Protein AF-R5PZR8-F1 (afdb_monomer_lite)

pLDDT: mean 84.94, std 13.65, range [27.92, 98.0]

Sequence (218 aa):
MGLDFDFDLEALAQHYEFKTNYLDITKNFAVALFFAYTDCINGRYYPIQDFKQYNPHIYVASIGTLQQFYRDNFKVVGFQVSQRPYAQQAMALDIENLAKVKNMFAKIKLPQNEYFSVGIYNSFKKGYSLFVPDQLGVYANRIKTENVLYENLIEQYFKIFKIKNSIIEDLIKNGYKITKDKFDITKQEAESMHIEINNIIKPLIAEKIGYRKISFPK

Foldseek 3Di:
DDDPDDAPPQQVLVLLVDDHQKDKDAPDPLLQLLVQQWDQDPNFTDGDDDLVPHWGKDWDADPVVCCVPPVVQKAQNLLPLDQQCVLSSIIIGRCVPVVVCVVRTDMDTDDSDRVSRVVSCVVCVRVCSNSPDDLVSVVSVVVVPALEDEPVVVVVVCVVVVNDPPCVVVSVVVPHHYDPDDDDQDPVSVVRNVCCCPVPRVVCCCVPPVPPPPDDDD

Secondary structure (DSSP, 8-state):
--------HHHHHHTTT---SEEEEES-HHHHHHHHHEEEETTEEEE---TTT---EEEE--HHHHHHH-TTTEE--TTSS-HHHHHTTEEEEEGGGHHHHGGGPEEEEPP--HHHHHHHHHHTGGGTTTS---HHHHHHHHHHH--EEEHHHHHHHHHHHT--TTHHHHHHHTTPEEESS-----HHHHHHHHHHIIIIIHHHHHHHTTTS--PPP-

Radius of gyration: 19.66 Å; chains: 1; bounding box: 56×40×47 Å

Structure (mmCIF, N/CA/C/O backbone):
data_AF-R5PZR8-F1
#
_entry.id   AF-R5PZR8-F1
#
loop_
_atom_site.group_PDB
_atom_site.id
_atom_site.type_symbol
_atom_site.label_atom_id
_atom_site.label_alt_id
_atom_site.label_comp_id
_atom_site.label_asym_id
_atom_site.label_entity_id
_atom_site.label_seq_id
_atom_site.pdbx_PDB_ins_code
_atom_site.Cartn_x
_atom_site.Cartn_y
_atom_site.Cartn_z
_atom_site.occupancy
_atom_site.B_iso_or_equiv
_atom_site.auth_seq_id
_atom_site.auth_comp_id
_atom_site.auth_asym_id
_atom_site.auth_atom_id
_atom_site.pdbx_PDB_model_num
ATOM 1 N N . MET A 1 1 ? -31.174 -7.742 -8.758 1.00 27.92 1 MET A N 1
ATOM 2 C CA . MET A 1 1 ? -29.939 -8.537 -8.596 1.00 27.92 1 MET A CA 1
ATOM 3 C C . MET A 1 1 ? -28.818 -7.560 -8.313 1.00 27.92 1 MET A C 1
ATOM 5 O O . MET A 1 1 ? -28.461 -6.804 -9.208 1.00 27.92 1 MET A O 1
ATOM 9 N N . GLY A 1 2 ? -28.393 -7.468 -7.053 1.00 35.59 2 GLY A N 1
ATOM 10 C CA . GLY A 1 2 ? -27.260 -6.633 -6.659 1.00 35.59 2 GLY A CA 1
ATOM 11 C C . GLY A 1 2 ? -25.955 -7.322 -7.039 1.00 35.59 2 GLY A C 1
ATOM 12 O O . GLY A 1 2 ? -25.878 -8.546 -7.010 1.00 35.59 2 GLY A O 1
ATOM 13 N N . LEU A 1 3 ? -24.960 -6.541 -7.445 1.00 38.34 3 LEU A N 1
ATOM 14 C CA . LEU A 1 3 ? -23.575 -6.994 -7.460 1.00 38.34 3 LEU A CA 1
ATOM 15 C C . LEU A 1 3 ? -23.165 -7.190 -5.996 1.00 38.34 3 LEU A C 1
ATOM 17 O O . LEU A 1 3 ? -23.090 -6.204 -5.264 1.00 38.34 3 LEU A O 1
ATOM 21 N N . ASP A 1 4 ? -22.944 -8.432 -5.567 1.00 41.81 4 ASP A N 1
ATOM 22 C CA . ASP A 1 4 ? -22.271 -8.687 -4.295 1.00 41.81 4 ASP A CA 1
ATOM 23 C C . ASP A 1 4 ? -20.802 -8.292 -4.470 1.00 41.81 4 ASP A C 1
ATOM 25 O O . ASP A 1 4 ? -20.037 -8.939 -5.188 1.00 41.81 4 ASP A O 1
ATOM 29 N N . PHE A 1 5 ? -20.434 -7.158 -3.877 1.00 51.62 5 PHE A N 1
ATOM 30 C CA . PHE A 1 5 ? -19.051 -6.717 -3.773 1.00 51.62 5 PHE A CA 1
ATOM 31 C C . PHE A 1 5 ? -18.473 -7.301 -2.489 1.00 51.62 5 PHE A C 1
ATOM 33 O O . PHE A 1 5 ? -18.825 -6.858 -1.397 1.00 51.62 5 PHE A O 1
ATOM 40 N N . ASP A 1 6 ? -17.592 -8.289 -2.623 1.00 60.62 6 ASP A N 1
ATOM 41 C CA . ASP A 1 6 ? -16.807 -8.769 -1.492 1.00 60.62 6 ASP A CA 1
ATOM 42 C C . ASP A 1 6 ? -15.682 -7.768 -1.194 1.00 60.62 6 ASP A C 1
ATOM 44 O O . ASP A 1 6 ? -14.934 -7.350 -2.088 1.00 60.62 6 ASP A O 1
ATOM 48 N N . PHE A 1 7 ? -15.612 -7.323 0.058 1.00 70.56 7 PHE A N 1
ATOM 49 C CA . PHE A 1 7 ? -14.717 -6.263 0.497 1.00 70.56 7 PHE A CA 1
ATOM 50 C C . PHE A 1 7 ? -13.643 -6.858 1.401 1.00 70.56 7 PHE A C 1
ATOM 52 O O . PHE A 1 7 ? -13.813 -6.988 2.611 1.00 70.56 7 PHE A O 1
ATOM 59 N N . ASP A 1 8 ? -12.522 -7.229 0.789 1.00 78.31 8 ASP A N 1
ATOM 60 C CA . ASP A 1 8 ? -11.354 -7.739 1.499 1.00 78.31 8 ASP A CA 1
ATOM 61 C C . ASP A 1 8 ? -10.652 -6.587 2.235 1.00 78.31 8 ASP A C 1
ATOM 63 O O . ASP A 1 8 ? -9.830 -5.864 1.664 1.00 78.31 8 ASP A O 1
ATOM 67 N N . LEU A 1 9 ? -11.053 -6.383 3.494 1.00 81.31 9 LEU A N 1
ATOM 68 C CA . LEU A 1 9 ? -10.561 -5.314 4.366 1.00 81.31 9 LEU A CA 1
ATOM 69 C C . LEU A 1 9 ? -9.064 -5.440 4.659 1.00 81.31 9 LEU A C 1
ATOM 71 O O . LEU A 1 9 ? -8.392 -4.420 4.800 1.00 81.31 9 LEU A O 1
ATOM 75 N N . GLU A 1 10 ? -8.539 -6.662 4.750 1.00 82.69 10 GLU A N 1
ATOM 76 C CA . GLU A 1 10 ? -7.122 -6.885 5.030 1.00 82.69 10 GLU A CA 1
ATOM 77 C C . GLU A 1 10 ? -6.280 -6.564 3.791 1.00 82.69 10 GLU A C 1
ATOM 79 O O . GLU A 1 10 ? -5.318 -5.802 3.889 1.00 82.69 10 GLU A O 1
ATOM 84 N N . ALA A 1 11 ? -6.683 -7.033 2.607 1.00 82.81 11 ALA A N 1
ATOM 85 C CA . ALA A 1 11 ? -6.003 -6.670 1.365 1.00 82.81 11 ALA A CA 1
ATOM 86 C C . ALA A 1 11 ? -6.086 -5.155 1.089 1.00 82.81 11 ALA A C 1
ATOM 88 O O . ALA A 1 11 ? -5.115 -4.549 0.639 1.00 82.81 11 ALA A O 1
ATOM 89 N N . LEU A 1 12 ? -7.207 -4.506 1.428 1.00 86.94 12 LEU A N 1
ATOM 90 C CA . LEU A 1 12 ? -7.335 -3.050 1.336 1.00 86.94 12 LEU A CA 1
ATOM 91 C C . LEU A 1 12 ? -6.378 -2.321 2.284 1.00 86.94 12 LEU A C 1
ATOM 93 O O . LEU A 1 12 ? -5.741 -1.345 1.882 1.00 86.94 12 LEU A O 1
ATOM 97 N N . ALA A 1 13 ? -6.287 -2.773 3.537 1.00 88.31 13 ALA A N 1
ATOM 98 C CA . ALA A 1 13 ? -5.483 -2.133 4.575 1.00 88.31 13 ALA A CA 1
ATOM 99 C C . ALA A 1 13 ? -4.002 -2.020 4.174 1.00 88.31 13 ALA A C 1
ATOM 101 O O . ALA A 1 13 ? -3.351 -1.021 4.496 1.00 88.31 13 ALA A O 1
ATOM 102 N N . GLN A 1 14 ? -3.487 -2.978 3.398 1.00 87.56 14 GLN A N 1
ATOM 103 C CA . GLN A 1 14 ? -2.129 -2.930 2.854 1.00 87.56 14 GLN A CA 1
ATOM 104 C C . GLN A 1 14 ? -1.853 -1.648 2.050 1.00 87.56 14 GLN A C 1
ATOM 106 O O . GLN A 1 14 ? -0.818 -1.008 2.239 1.00 87.56 14 GLN A O 1
ATOM 111 N N . HIS A 1 15 ? -2.806 -1.198 1.227 1.00 88.44 15 HIS A N 1
ATOM 112 C CA . HIS A 1 15 ? -2.674 0.025 0.416 1.00 88.44 15 HIS A CA 1
ATOM 113 C C . HIS A 1 15 ? -2.756 1.325 1.234 1.00 88.44 15 HIS A C 1
ATOM 115 O O . HIS A 1 15 ? -2.563 2.426 0.704 1.00 88.44 15 HIS A O 1
ATOM 121 N N . TYR A 1 16 ? -3.016 1.200 2.535 1.00 89.38 16 TYR A N 1
ATOM 122 C CA . TYR A 1 16 ? -2.957 2.269 3.528 1.00 89.38 16 TYR A CA 1
ATOM 123 C C . TYR A 1 16 ? -1.780 2.111 4.504 1.00 89.38 16 TYR A C 1
ATOM 125 O O . TYR A 1 16 ? -1.717 2.800 5.528 1.00 89.38 16 TYR A O 1
ATOM 133 N N . GLU A 1 17 ? -0.805 1.274 4.131 1.00 88.00 17 GLU A N 1
ATOM 134 C CA . GLU A 1 17 ? 0.461 1.030 4.834 1.00 88.00 17 GLU A CA 1
ATOM 135 C C . GLU A 1 17 ? 0.300 0.275 6.162 1.00 88.00 17 GLU A C 1
ATOM 137 O O . GLU A 1 17 ? 1.183 0.323 7.022 1.00 88.00 17 GLU A O 1
ATOM 142 N N . PHE A 1 18 ? -0.815 -0.435 6.350 1.00 88.62 18 PHE A N 1
ATOM 143 C CA . PHE A 1 18 ? -0.915 -1.411 7.429 1.00 88.62 18 PHE A CA 1
ATOM 144 C C . PHE A 1 18 ? -0.127 -2.672 7.070 1.00 88.62 18 PHE A C 1
ATOM 146 O O . PHE A 1 18 ? -0.071 -3.087 5.912 1.00 88.62 18 PHE A O 1
ATOM 153 N N . LYS A 1 19 ? 0.491 -3.292 8.079 1.00 86.94 19 LYS A N 1
ATOM 154 C CA . LYS A 1 19 ? 1.159 -4.586 7.911 1.00 86.94 19 LYS A CA 1
ATOM 155 C C . LYS A 1 19 ? 0.098 -5.675 7.780 1.00 86.94 19 LYS A C 1
ATOM 157 O O . LYS A 1 19 ? -0.768 -5.779 8.643 1.00 86.94 19 LYS A O 1
ATOM 162 N N . THR A 1 20 ? 0.197 -6.478 6.730 1.00 87.12 20 THR A N 1
ATOM 163 C CA . THR A 1 20 ? -0.724 -7.581 6.427 1.00 87.12 20 THR A CA 1
ATOM 164 C C . THR A 1 20 ? 0.068 -8.811 5.991 1.00 87.12 20 THR A C 1
ATOM 166 O O . THR A 1 20 ? 1.271 -8.718 5.725 1.00 87.12 20 THR A O 1
ATOM 169 N N . ASN A 1 21 ? -0.601 -9.960 5.888 1.00 85.12 21 ASN A N 1
ATOM 170 C CA . ASN A 1 21 ? -0.006 -11.186 5.347 1.00 85.12 21 ASN A CA 1
ATOM 171 C C . ASN A 1 21 ? -0.022 -11.231 3.810 1.00 85.12 21 ASN A C 1
ATOM 173 O O . ASN A 1 21 ? 0.205 -12.276 3.211 1.00 85.12 21 ASN A O 1
ATOM 177 N N . TYR A 1 22 ? -0.284 -10.114 3.139 1.00 87.56 22 TYR A N 1
ATOM 178 C CA . TYR A 1 22 ? -0.344 -10.071 1.686 1.00 87.56 22 TYR A CA 1
ATOM 179 C C . TYR A 1 22 ? 0.954 -9.530 1.087 1.00 87.56 22 TYR A C 1
ATOM 181 O O . TYR A 1 22 ? 1.584 -8.608 1.603 1.00 87.56 22 TYR A O 1
ATOM 189 N N . LEU A 1 23 ? 1.356 -10.093 -0.047 1.00 88.00 23 LEU A N 1
ATOM 190 C CA . LEU A 1 23 ? 2.321 -9.496 -0.955 1.00 88.00 23 LEU A CA 1
ATOM 191 C C . LEU A 1 23 ? 1.562 -8.567 -1.902 1.00 88.00 23 LEU A C 1
ATOM 193 O O . LEU A 1 23 ? 0.703 -9.034 -2.655 1.00 88.00 23 LEU A O 1
ATOM 197 N N . ASP A 1 24 ? 1.911 -7.282 -1.881 1.00 88.31 24 ASP A N 1
ATOM 198 C CA . ASP A 1 24 ? 1.361 -6.297 -2.809 1.00 88.31 24 ASP A CA 1
ATOM 199 C C . ASP A 1 24 ? 1.903 -6.562 -4.219 1.00 88.31 24 ASP A C 1
ATOM 201 O O . ASP A 1 24 ? 3.119 -6.623 -4.444 1.00 88.31 24 ASP A O 1
ATOM 205 N N . ILE A 1 25 ? 0.997 -6.760 -5.171 1.00 90.81 25 ILE A N 1
ATOM 206 C CA . ILE A 1 25 ? 1.323 -7.005 -6.572 1.00 90.81 25 ILE A CA 1
ATOM 207 C C . ILE A 1 25 ? 0.446 -6.130 -7.466 1.00 90.81 25 ILE A C 1
ATOM 209 O O . ILE A 1 25 ? -0.743 -5.937 -7.245 1.00 90.81 25 ILE A O 1
ATOM 213 N N . THR A 1 26 ? 1.014 -5.631 -8.557 1.00 93.50 26 THR A N 1
ATOM 214 C CA . THR A 1 26 ? 0.285 -4.804 -9.525 1.00 93.50 26 THR A CA 1
ATOM 215 C C . THR A 1 26 ? 0.275 -5.460 -10.895 1.00 93.50 26 THR A C 1
ATOM 217 O O . THR A 1 26 ? 1.258 -6.066 -11.325 1.00 93.50 26 THR A O 1
ATOM 220 N N . LYS A 1 27 ? -0.839 -5.320 -11.621 1.00 91.69 27 LYS A N 1
ATOM 221 C CA . LYS A 1 27 ? -0.903 -5.709 -13.042 1.00 91.69 27 LYS A CA 1
ATOM 222 C C . LYS A 1 27 ? -0.322 -4.640 -13.974 1.00 91.69 27 LYS A C 1
ATOM 224 O O . LYS A 1 27 ? -0.312 -4.836 -15.187 1.00 91.69 27 LYS A O 1
ATOM 229 N N . ASN A 1 28 ? 0.118 -3.503 -13.432 1.00 94.25 28 ASN A N 1
ATOM 230 C CA . ASN A 1 28 ? 0.684 -2.403 -14.194 1.00 94.25 28 ASN A CA 1
ATOM 231 C C . ASN A 1 28 ? 2.205 -2.367 -14.063 1.00 94.25 28 ASN A C 1
ATOM 233 O O . ASN A 1 28 ? 2.747 -2.092 -12.994 1.00 94.25 28 ASN A O 1
ATOM 237 N N . PHE A 1 29 ? 2.905 -2.560 -15.177 1.00 94.75 29 PHE A N 1
ATOM 238 C CA . PHE A 1 29 ? 4.364 -2.538 -15.169 1.00 94.75 29 PHE A CA 1
ATOM 239 C C . PHE A 1 29 ? 4.946 -1.177 -14.750 1.00 94.75 29 PHE A C 1
ATOM 241 O O . PHE A 1 29 ? 5.951 -1.136 -14.050 1.00 94.75 29 PHE A O 1
ATOM 248 N N . ALA A 1 30 ? 4.308 -0.060 -15.116 1.00 96.56 30 ALA A N 1
ATOM 249 C CA . ALA A 1 30 ? 4.777 1.268 -14.725 1.00 96.56 30 ALA A CA 1
ATOM 250 C C . ALA A 1 30 ? 4.604 1.518 -13.218 1.00 96.56 30 ALA A C 1
ATOM 252 O O . ALA A 1 30 ? 5.483 2.111 -12.599 1.00 96.56 30 ALA A O 1
ATOM 253 N N . VAL A 1 31 ? 3.519 1.021 -12.612 1.00 96.81 31 VAL A N 1
ATOM 254 C CA . VAL A 1 31 ? 3.345 1.068 -11.148 1.00 96.81 31 VAL A CA 1
ATOM 255 C C . VAL A 1 31 ? 4.422 0.226 -10.460 1.00 96.81 31 VAL A C 1
ATOM 257 O O . VAL A 1 31 ? 5.036 0.687 -9.503 1.00 96.81 31 VAL A O 1
ATOM 260 N N . ALA A 1 32 ? 4.726 -0.969 -10.982 1.00 96.81 32 ALA A N 1
ATOM 261 C CA . ALA A 1 32 ? 5.812 -1.797 -10.452 1.00 96.81 32 ALA A CA 1
ATOM 262 C C . ALA A 1 32 ? 7.174 -1.087 -10.553 1.00 96.81 32 ALA A C 1
ATOM 264 O O . ALA A 1 32 ? 7.960 -1.125 -9.610 1.00 96.81 32 ALA A O 1
ATOM 265 N N . LEU A 1 33 ? 7.437 -0.393 -11.668 1.00 97.12 33 LEU A N 1
ATOM 266 C CA . LEU A 1 33 ? 8.636 0.432 -11.832 1.00 97.12 33 LEU A CA 1
ATOM 267 C C . LEU A 1 33 ? 8.696 1.566 -10.809 1.00 97.12 33 LEU A C 1
ATOM 269 O O . LEU A 1 33 ? 9.776 1.828 -10.293 1.00 97.12 33 LEU A O 1
ATOM 273 N N . PHE A 1 34 ? 7.572 2.223 -10.502 1.00 97.50 34 PHE A N 1
ATOM 274 C CA . PHE A 1 34 ? 7.537 3.264 -9.472 1.00 97.50 34 PHE A CA 1
ATOM 275 C C . PHE A 1 34 ? 8.046 2.725 -8.137 1.00 97.50 34 PHE A C 1
ATOM 277 O O . PHE A 1 34 ? 8.996 3.275 -7.584 1.00 97.50 34 PHE A O 1
ATOM 284 N N . PHE A 1 35 ? 7.490 1.610 -7.665 1.00 95.38 35 PHE A N 1
ATOM 285 C CA . PHE A 1 35 ? 7.923 0.989 -6.412 1.00 95.38 35 PHE A CA 1
ATOM 286 C C . PHE A 1 35 ? 9.358 0.452 -6.468 1.00 95.38 35 PHE A C 1
ATOM 288 O O . PHE A 1 35 ? 10.071 0.512 -5.475 1.00 95.38 35 PHE A O 1
ATOM 295 N N . ALA A 1 36 ? 9.817 -0.029 -7.625 1.00 96.19 36 ALA A N 1
ATOM 296 C CA . ALA A 1 36 ? 11.184 -0.523 -7.790 1.00 96.19 36 ALA A CA 1
ATOM 297 C C . ALA A 1 36 ? 12.247 0.587 -7.891 1.00 96.19 36 ALA A C 1
ATOM 299 O O . ALA A 1 36 ? 13.435 0.293 -7.792 1.00 96.19 36 ALA A O 1
ATOM 300 N N . TYR A 1 37 ? 11.851 1.839 -8.132 1.00 97.50 37 TYR A N 1
ATOM 301 C CA . TYR A 1 37 ? 12.759 2.983 -8.289 1.00 97.50 37 TYR A CA 1
ATOM 302 C C . TYR A 1 37 ? 12.563 4.076 -7.243 1.00 97.50 37 TYR A C 1
ATOM 304 O O . TYR A 1 37 ? 13.200 5.125 -7.325 1.00 97.50 37 TYR A O 1
ATOM 312 N N . THR A 1 38 ? 11.705 3.858 -6.254 1.00 96.25 38 THR A N 1
ATOM 313 C CA . THR A 1 38 ? 11.473 4.825 -5.185 1.00 96.25 38 THR A CA 1
ATOM 314 C C . THR A 1 38 ? 11.622 4.166 -3.825 1.00 96.25 38 THR A C 1
ATOM 316 O O . THR A 1 38 ? 11.425 2.963 -3.682 1.00 96.25 38 THR A O 1
ATOM 319 N N . ASP A 1 39 ? 11.984 4.969 -2.833 1.00 93.44 39 ASP A N 1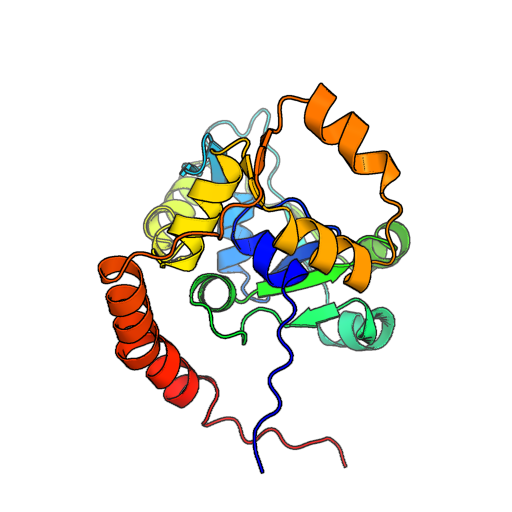
ATOM 320 C CA . ASP A 1 39 ? 11.968 4.578 -1.428 1.00 93.44 39 ASP A CA 1
ATOM 321 C C . ASP A 1 39 ? 10.940 5.415 -0.670 1.00 93.44 39 ASP A C 1
ATOM 323 O O . ASP A 1 39 ? 10.742 6.597 -0.979 1.00 93.44 39 ASP A O 1
ATOM 327 N N . CYS A 1 40 ? 10.280 4.805 0.311 1.00 89.25 40 CYS A N 1
ATOM 328 C CA . CYS A 1 40 ? 9.297 5.474 1.152 1.00 89.25 40 CYS A CA 1
ATOM 329 C C . CYS A 1 40 ? 9.937 5.849 2.488 1.00 89.25 40 CYS A C 1
ATOM 331 O O . CYS A 1 40 ? 10.177 5.002 3.345 1.00 89.25 40 CYS A O 1
ATOM 333 N N . ILE A 1 41 ? 10.172 7.144 2.685 1.00 88.31 41 ILE A N 1
ATOM 334 C CA . ILE A 1 41 ? 10.742 7.699 3.911 1.00 88.31 41 ILE A CA 1
ATOM 335 C C . ILE A 1 41 ? 9.655 8.534 4.583 1.00 88.31 41 ILE A C 1
ATOM 337 O O . ILE A 1 41 ? 9.182 9.523 4.020 1.00 88.31 41 ILE A O 1
ATOM 341 N N . ASN A 1 42 ? 9.251 8.144 5.794 1.00 82.12 42 ASN A N 1
ATOM 342 C CA . ASN A 1 42 ? 8.226 8.837 6.587 1.00 82.12 42 ASN A CA 1
ATOM 343 C C . ASN A 1 42 ? 6.907 9.075 5.817 1.00 82.12 42 ASN A C 1
ATOM 345 O O . ASN A 1 42 ? 6.349 10.173 5.847 1.00 82.12 42 ASN A O 1
ATOM 349 N N . GLY A 1 43 ? 6.433 8.062 5.081 1.00 79.44 43 GLY A N 1
ATOM 350 C CA . GLY A 1 43 ? 5.183 8.136 4.309 1.00 79.44 43 GLY A CA 1
ATOM 351 C C . GLY A 1 43 ? 5.276 8.980 3.032 1.00 79.44 43 GLY A C 1
ATOM 352 O O . GLY A 1 43 ? 4.254 9.366 2.464 1.00 79.44 43 GLY A O 1
ATOM 353 N N . ARG A 1 44 ? 6.490 9.320 2.580 1.00 87.06 44 ARG A N 1
ATOM 354 C CA . ARG A 1 44 ? 6.727 10.054 1.332 1.00 87.06 44 ARG A CA 1
ATOM 355 C C . ARG A 1 44 ? 7.711 9.309 0.453 1.00 87.06 44 ARG A C 1
ATOM 357 O O . ARG A 1 44 ? 8.742 8.839 0.922 1.00 87.06 44 ARG A O 1
ATOM 364 N N . TYR A 1 45 ? 7.399 9.258 -0.835 1.00 93.31 45 TYR A N 1
ATOM 365 C CA . TYR A 1 45 ? 8.247 8.604 -1.819 1.00 93.31 45 TYR A CA 1
ATOM 366 C C . TYR A 1 45 ? 9.309 9.555 -2.359 1.00 93.31 45 TYR A C 1
ATOM 368 O O . TYR A 1 45 ? 9.025 10.714 -2.691 1.00 93.31 45 TYR A O 1
ATOM 376 N N . TYR A 1 46 ? 10.517 9.025 -2.501 1.00 96.50 46 TYR A N 1
ATOM 377 C CA . TYR A 1 46 ? 11.673 9.699 -3.074 1.00 96.50 46 TYR A CA 1
ATOM 378 C C . TYR A 1 46 ? 12.309 8.798 -4.137 1.00 96.50 46 TYR A C 1
ATOM 380 O O . TYR A 1 46 ? 12.369 7.586 -3.937 1.00 96.50 46 TYR A O 1
ATOM 388 N N . PRO A 1 47 ? 12.773 9.346 -5.272 1.00 97.31 47 PRO A N 1
ATOM 389 C CA . PRO A 1 47 ? 13.485 8.552 -6.265 1.00 97.31 47 PRO A CA 1
ATOM 390 C C . PRO A 1 47 ? 14.799 8.036 -5.678 1.00 97.31 47 PRO A C 1
ATOM 392 O O . PRO A 1 47 ? 15.517 8.780 -5.008 1.00 97.31 47 PRO A O 1
ATOM 395 N N . ILE A 1 48 ? 15.141 6.784 -5.973 1.00 96.81 48 ILE A N 1
ATOM 396 C CA . ILE A 1 48 ? 16.453 6.226 -5.641 1.00 96.81 48 ILE A CA 1
ATOM 397 C C . ILE A 1 48 ? 17.530 6.998 -6.404 1.00 96.81 48 ILE A C 1
ATOM 399 O O . ILE A 1 48 ? 17.437 7.145 -7.627 1.00 96.81 48 ILE A O 1
ATOM 403 N N . GLN A 1 49 ? 18.550 7.454 -5.676 1.00 93.00 49 GLN A N 1
ATOM 404 C CA . GLN A 1 49 ? 19.719 8.141 -6.230 1.00 93.00 49 GLN A CA 1
ATOM 405 C C . GLN A 1 49 ? 21.006 7.318 -6.062 1.00 93.00 49 GLN A C 1
ATOM 407 O O . GLN A 1 49 ? 21.812 7.267 -6.977 1.00 93.00 49 GLN A O 1
ATOM 412 N N . ASP A 1 50 ? 21.189 6.586 -4.956 1.00 92.38 50 ASP A N 1
ATOM 413 C CA . ASP A 1 50 ? 22.390 5.758 -4.767 1.00 92.38 50 ASP A CA 1
ATOM 414 C C . ASP A 1 50 ? 22.181 4.298 -5.204 1.00 92.38 50 ASP A C 1
ATOM 416 O O . ASP A 1 50 ? 21.696 3.449 -4.452 1.00 92.38 50 ASP A O 1
ATOM 420 N N . PHE A 1 51 ? 22.616 3.976 -6.423 1.00 93.69 51 PHE A N 1
ATOM 421 C CA . PHE A 1 51 ? 22.600 2.605 -6.942 1.00 93.69 51 PHE A CA 1
ATOM 422 C C . PHE A 1 51 ? 23.828 1.763 -6.572 1.00 93.69 51 PHE A C 1
ATOM 424 O O . PHE A 1 51 ? 23.902 0.596 -6.965 1.00 93.69 51 PHE A O 1
ATOM 431 N N . LYS A 1 52 ? 24.791 2.293 -5.805 1.00 89.81 52 LYS A N 1
ATOM 432 C CA . LYS A 1 52 ? 25.897 1.466 -5.288 1.00 89.81 52 LYS A CA 1
ATOM 433 C C . LYS A 1 52 ? 25.384 0.450 -4.274 1.00 89.81 52 LYS A C 1
ATOM 435 O O . LYS A 1 52 ? 25.882 -0.671 -4.222 1.00 89.81 52 LYS A O 1
ATOM 440 N N . GLN A 1 53 ? 24.380 0.847 -3.496 1.00 85.56 53 GLN A N 1
ATOM 441 C CA . GLN A 1 53 ? 23.775 0.027 -2.444 1.00 85.56 53 GLN A CA 1
ATOM 442 C C . GLN A 1 53 ? 22.406 -0.526 -2.851 1.00 85.56 53 GLN A C 1
ATOM 444 O O . GLN A 1 53 ? 21.954 -1.525 -2.295 1.00 85.56 53 GLN A O 1
ATOM 449 N N . TYR A 1 54 ? 21.762 0.083 -3.850 1.00 92.50 54 TYR A N 1
ATOM 450 C CA . TYR A 1 54 ? 20.443 -0.321 -4.313 1.00 92.50 54 TYR A CA 1
ATOM 451 C C . TYR A 1 54 ? 20.487 -1.060 -5.656 1.00 92.50 54 TYR A C 1
ATOM 453 O O . TYR A 1 54 ? 21.064 -0.598 -6.644 1.00 92.50 54 TYR A O 1
ATOM 461 N N . ASN A 1 55 ? 19.834 -2.221 -5.719 1.00 93.12 55 ASN A N 1
ATOM 462 C CA . ASN A 1 55 ? 19.771 -3.050 -6.920 1.00 93.12 55 ASN A CA 1
ATOM 463 C C . ASN A 1 55 ? 18.302 -3.318 -7.310 1.00 93.12 55 ASN A C 1
ATOM 465 O O . ASN A 1 55 ? 17.703 -4.265 -6.785 1.00 93.12 55 ASN A O 1
ATOM 469 N N . PRO A 1 56 ? 17.712 -2.489 -8.195 1.00 94.75 56 PRO A N 1
ATOM 470 C CA . PRO A 1 56 ? 16.294 -2.551 -8.535 1.00 94.75 56 PRO A CA 1
ATOM 471 C C . PRO A 1 56 ? 15.965 -3.830 -9.311 1.00 94.75 56 PRO A C 1
ATOM 473 O O . PRO A 1 56 ? 16.662 -4.212 -10.257 1.00 94.75 56 PRO A O 1
ATOM 476 N N . HIS A 1 57 ? 14.869 -4.486 -8.938 1.00 95.44 57 HIS A N 1
ATOM 477 C CA . HIS A 1 57 ? 14.344 -5.649 -9.650 1.00 95.44 57 HIS A CA 1
ATOM 478 C C . HIS A 1 57 ? 12.825 -5.600 -9.722 1.00 95.44 57 HIS A C 1
ATOM 480 O O . HIS A 1 57 ? 12.173 -5.121 -8.799 1.00 95.44 57 HIS A O 1
ATOM 486 N N . ILE A 1 58 ? 12.276 -6.188 -10.780 1.00 95.44 58 ILE A N 1
ATOM 487 C CA . ILE A 1 58 ? 10.855 -6.525 -10.863 1.00 95.44 58 ILE A CA 1
ATOM 488 C C . ILE A 1 58 ? 10.720 -8.040 -10.874 1.00 95.44 58 ILE A C 1
ATOM 490 O O . ILE A 1 58 ? 11.473 -8.747 -11.543 1.00 95.44 58 ILE A O 1
ATOM 494 N N . TYR A 1 59 ? 9.734 -8.529 -10.137 1.00 93.62 59 TYR A N 1
ATOM 495 C CA . TYR A 1 59 ? 9.297 -9.913 -10.176 1.00 93.62 59 TYR A CA 1
ATOM 496 C C . TYR A 1 59 ? 8.003 -9.969 -10.989 1.00 93.62 59 TYR A C 1
ATOM 498 O O . TYR A 1 59 ? 7.032 -9.302 -10.641 1.00 93.62 59 TYR A O 1
ATOM 506 N N . VAL A 1 60 ? 7.985 -10.738 -12.079 1.00 93.81 60 VAL A N 1
ATOM 507 C CA . VAL A 1 60 ? 6.819 -10.867 -12.968 1.00 93.81 60 VAL A CA 1
ATOM 508 C C . VAL A 1 60 ? 6.284 -12.291 -12.963 1.00 93.81 60 VAL A C 1
ATOM 510 O O . VAL A 1 60 ? 7.052 -13.245 -13.032 1.00 93.81 60 VAL A O 1
ATOM 513 N N . ALA A 1 61 ? 4.964 -12.437 -12.926 1.00 91.38 61 ALA A N 1
ATOM 514 C CA . ALA A 1 61 ? 4.283 -13.722 -13.016 1.00 91.38 61 ALA A CA 1
ATOM 515 C C . ALA A 1 61 ? 3.052 -13.611 -13.923 1.00 91.38 61 ALA A C 1
ATOM 517 O O . ALA A 1 61 ? 2.466 -12.539 -14.084 1.00 91.38 61 ALA A O 1
ATOM 518 N N . SER A 1 62 ? 2.648 -14.737 -14.511 1.00 90.50 62 SER A N 1
ATOM 519 C CA . SER A 1 62 ? 1.400 -14.829 -15.270 1.00 90.50 62 SER A CA 1
ATOM 520 C C . SER A 1 62 ? 0.205 -14.794 -14.317 1.00 90.50 62 SER A C 1
ATOM 522 O O . SER A 1 62 ? 0.067 -15.669 -13.461 1.00 90.50 62 SER A O 1
ATOM 524 N N . ILE A 1 63 ? -0.693 -13.820 -14.501 1.00 87.12 63 ILE A N 1
ATOM 525 C CA . ILE A 1 63 ? -1.936 -13.714 -13.717 1.00 87.12 63 ILE A CA 1
ATOM 526 C C . ILE A 1 63 ? -2.776 -14.986 -13.865 1.00 87.12 63 ILE A C 1
ATOM 528 O O . ILE A 1 63 ? -3.280 -15.495 -12.870 1.00 87.12 63 ILE A O 1
ATOM 532 N N . GLY A 1 64 ? -2.889 -15.5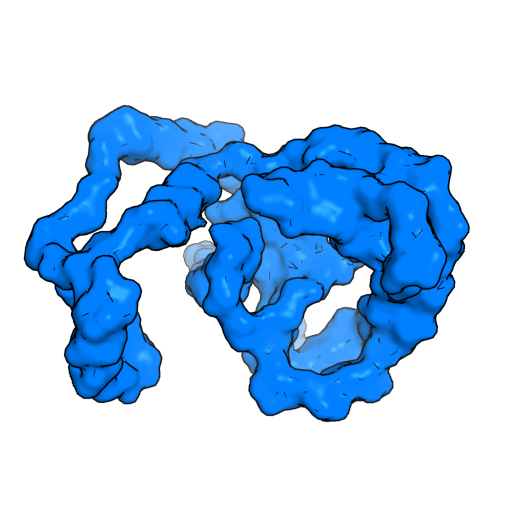34 -15.081 1.00 86.69 64 GLY A N 1
ATOM 533 C CA . GLY A 1 64 ? -3.656 -16.762 -15.316 1.00 86.69 64 GLY A CA 1
ATOM 534 C C . GLY A 1 64 ? -3.087 -17.954 -14.546 1.00 86.69 64 GLY A C 1
ATOM 535 O O . GLY A 1 64 ? -3.834 -18.739 -13.972 1.00 86.69 64 GLY A O 1
ATOM 536 N N . THR A 1 65 ? -1.760 -18.045 -14.455 1.00 85.50 65 THR A N 1
ATOM 537 C CA . THR A 1 65 ? -1.082 -19.100 -13.694 1.00 85.50 65 THR A CA 1
ATOM 538 C C . THR A 1 65 ? -1.273 -18.900 -12.186 1.00 85.50 65 THR A C 1
ATOM 540 O O . THR A 1 65 ? -1.610 -19.853 -11.488 1.00 85.50 65 THR A O 1
ATOM 543 N N . LEU A 1 66 ? -1.142 -17.669 -11.676 1.00 85.25 66 LEU A N 1
ATOM 544 C CA . LEU A 1 66 ? -1.428 -17.361 -10.268 1.00 85.25 66 LEU A CA 1
ATOM 545 C C . LEU A 1 66 ? -2.880 -17.706 -9.904 1.00 85.25 66 LEU A C 1
ATOM 547 O O . LEU A 1 66 ? -3.115 -18.390 -8.915 1.00 85.25 66 LEU A O 1
ATOM 551 N N . GLN A 1 67 ? -3.851 -17.327 -10.735 1.00 83.75 67 GLN A N 1
ATOM 552 C CA . GLN A 1 67 ? -5.265 -17.644 -10.511 1.00 83.75 67 GLN A CA 1
ATOM 553 C C . GLN A 1 67 ? -5.575 -19.142 -10.599 1.00 83.75 67 GLN A C 1
ATOM 555 O O . GLN A 1 67 ? -6.470 -19.621 -9.906 1.00 83.75 67 GLN A O 1
ATOM 560 N N . GLN A 1 68 ? -4.870 -19.886 -11.452 1.00 84.69 68 GLN A N 1
ATOM 561 C CA . GLN A 1 68 ? -5.067 -21.327 -11.595 1.00 84.69 68 GLN A CA 1
ATOM 562 C C . GLN A 1 68 ? -4.588 -22.093 -10.357 1.00 84.69 68 GLN A C 1
ATOM 564 O O . GLN A 1 68 ? -5.286 -22.994 -9.901 1.00 84.69 68 GLN A O 1
ATOM 569 N N . PHE A 1 69 ? -3.411 -21.750 -9.828 1.00 83.50 69 PHE A N 1
ATOM 570 C CA . PHE A 1 69 ? -2.770 -22.516 -8.752 1.00 83.50 69 PHE A CA 1
ATOM 571 C C . PHE A 1 69 ? -2.984 -21.931 -7.346 1.00 83.50 69 PHE A C 1
ATOM 573 O O . PHE A 1 69 ? -2.826 -22.657 -6.371 1.00 83.50 69 PHE A O 1
ATOM 580 N N . TYR A 1 70 ? -3.357 -20.651 -7.236 1.00 81.69 70 TYR A N 1
ATOM 581 C CA . TYR A 1 70 ? -3.495 -19.908 -5.973 1.00 81.69 70 TYR A CA 1
ATOM 582 C C . TYR A 1 70 ? -4.797 -19.106 -5.918 1.00 81.69 70 TYR A C 1
ATOM 584 O O . TYR A 1 70 ? -4.828 -18.016 -5.354 1.00 81.69 70 TYR A O 1
ATOM 592 N N . ARG A 1 71 ? -5.877 -19.624 -6.518 1.00 81.12 71 ARG A N 1
ATOM 593 C CA . ARG A 1 71 ? -7.179 -18.941 -6.599 1.00 81.12 71 ARG A CA 1
ATOM 594 C C . ARG A 1 71 ? -7.617 -18.333 -5.265 1.00 81.12 71 ARG A C 1
ATOM 596 O O . ARG A 1 71 ? -8.011 -17.174 -5.240 1.00 81.12 71 ARG A O 1
ATOM 603 N N . ASP A 1 72 ? -7.522 -19.102 -4.184 1.00 81.88 72 ASP A N 1
ATOM 604 C CA . ASP A 1 72 ? -8.040 -18.692 -2.876 1.00 81.88 72 ASP A CA 1
ATOM 605 C C . ASP A 1 72 ? -7.130 -17.665 -2.180 1.00 81.88 72 ASP A C 1
ATOM 607 O O . ASP A 1 72 ? -7.611 -16.802 -1.439 1.00 81.88 72 ASP A O 1
ATOM 611 N N . ASN A 1 73 ? -5.829 -17.710 -2.484 1.00 84.12 73 ASN A N 1
ATOM 612 C CA . ASN A 1 73 ? -4.795 -16.819 -1.951 1.00 84.12 73 ASN A CA 1
ATOM 613 C C . ASN A 1 73 ? -4.599 -15.544 -2.792 1.00 84.12 73 ASN A C 1
ATOM 615 O O . ASN A 1 73 ? -3.929 -14.616 -2.343 1.00 84.12 73 ASN A O 1
ATOM 619 N N . PHE A 1 74 ? -5.139 -15.494 -4.012 1.00 84.31 74 PHE A N 1
ATOM 620 C CA . PHE A 1 74 ? -5.001 -14.373 -4.938 1.00 84.31 74 PHE A CA 1
ATOM 621 C C . PHE A 1 74 ? -6.236 -13.469 -4.889 1.00 84.31 74 PHE A C 1
ATOM 623 O O . PHE A 1 74 ? -7.335 -13.871 -5.274 1.00 84.31 74 PHE A O 1
ATOM 630 N N . LYS A 1 75 ? -6.059 -12.220 -4.458 1.00 84.06 75 LYS A N 1
ATOM 631 C CA . LYS A 1 75 ? -7.135 -11.234 -4.312 1.00 84.06 75 LYS A CA 1
ATOM 632 C C . LYS A 1 75 ? -7.003 -10.131 -5.349 1.00 84.06 75 LYS A C 1
ATOM 634 O O . LYS A 1 75 ? -5.923 -9.594 -5.588 1.00 84.06 75 LYS A O 1
ATOM 639 N N . VAL A 1 76 ? -8.122 -9.749 -5.957 1.00 81.81 76 VAL A N 1
ATOM 640 C CA . VAL A 1 76 ? -8.164 -8.616 -6.886 1.00 81.81 76 VAL A CA 1
ATOM 641 C C . VAL A 1 76 ? -8.678 -7.387 -6.139 1.00 81.81 76 VAL A C 1
ATOM 643 O O . VAL A 1 76 ? -9.881 -7.191 -6.007 1.00 81.81 76 VAL A O 1
ATOM 646 N N . VAL A 1 77 ? -7.754 -6.551 -5.665 1.00 82.25 77 VAL A N 1
ATOM 647 C CA . VAL A 1 77 ? -8.055 -5.414 -4.775 1.00 82.25 77 VAL A CA 1
ATOM 648 C C . VAL A 1 77 ? -8.422 -4.152 -5.558 1.00 82.25 77 VAL A C 1
ATOM 650 O O . VAL A 1 77 ? -9.280 -3.378 -5.147 1.00 82.25 77 VAL A O 1
ATOM 653 N N . GLY A 1 78 ? -7.848 -3.955 -6.747 1.00 70.38 78 GLY A N 1
ATOM 654 C CA . GLY A 1 78 ? -8.007 -2.736 -7.548 1.00 70.38 78 GLY A CA 1
ATOM 655 C C . GLY A 1 78 ? -9.413 -2.448 -8.094 1.00 70.38 78 GLY A C 1
ATOM 656 O O . GLY A 1 78 ? -9.579 -1.476 -8.825 1.00 70.38 78 GLY A O 1
ATOM 657 N N . PHE A 1 79 ? -10.410 -3.279 -7.782 1.00 69.06 79 PHE A N 1
ATOM 658 C CA . PHE A 1 79 ? -11.829 -3.045 -8.091 1.00 69.06 79 PHE A CA 1
ATOM 659 C C . PHE A 1 79 ? -12.688 -2.779 -6.845 1.00 69.06 79 PHE A C 1
ATOM 661 O O . PHE A 1 79 ? -13.905 -2.641 -6.963 1.00 69.06 79 PHE A O 1
ATOM 668 N N . GLN A 1 80 ? -12.078 -2.702 -5.662 1.00 73.88 80 GLN A N 1
ATOM 669 C CA . GLN A 1 80 ? -12.757 -2.287 -4.441 1.00 73.88 80 GLN A CA 1
ATOM 670 C C . GLN A 1 80 ? -13.100 -0.790 -4.485 1.00 73.88 80 GLN A C 1
ATOM 672 O O . GLN A 1 80 ? -12.503 -0.020 -5.236 1.00 73.88 80 GLN A O 1
ATOM 677 N N . VAL A 1 81 ? -14.072 -0.372 -3.670 1.00 71.25 81 VAL A N 1
ATOM 678 C CA . VAL A 1 81 ? -14.578 1.008 -3.553 1.00 71.25 81 VAL A CA 1
ATOM 679 C C . VAL A 1 81 ? -13.589 1.985 -2.884 1.00 71.25 81 VAL A C 1
ATOM 681 O O . VAL A 1 81 ? -13.934 2.705 -1.954 1.00 71.25 81 VAL A O 1
ATOM 684 N N . SER A 1 82 ? -12.344 2.020 -3.359 1.00 80.00 82 SER A N 1
ATOM 685 C CA . SER A 1 82 ? -11.308 2.975 -2.963 1.00 80.00 82 SER A CA 1
ATOM 686 C C . SER A 1 82 ? -10.449 3.375 -4.166 1.00 80.00 82 SER A C 1
ATOM 688 O O . SER A 1 82 ? -10.198 2.583 -5.078 1.00 80.00 82 SER A O 1
ATOM 690 N N . GLN A 1 83 ? -9.974 4.621 -4.165 1.00 84.38 83 GLN A N 1
ATOM 691 C CA . GLN A 1 83 ? -9.185 5.177 -5.261 1.00 84.38 83 GLN A CA 1
ATOM 692 C C . GLN A 1 83 ? -7.754 4.628 -5.310 1.00 84.38 83 GLN A C 1
ATOM 694 O O . GLN A 1 83 ? -7.233 4.421 -6.408 1.00 84.38 83 GLN A O 1
ATOM 699 N N . ARG A 1 84 ? -7.111 4.366 -4.160 1.00 89.31 84 ARG A N 1
ATOM 700 C CA . ARG A 1 84 ? -5.698 3.938 -4.129 1.00 89.31 84 ARG A CA 1
ATOM 701 C C . ARG A 1 84 ? -5.479 2.558 -4.750 1.00 89.31 84 ARG A C 1
ATOM 703 O O . ARG A 1 84 ? -4.647 2.472 -5.655 1.00 89.31 84 ARG A O 1
ATOM 710 N N . PRO A 1 85 ? -6.233 1.500 -4.381 1.00 89.00 85 PRO A N 1
ATOM 711 C CA . PRO A 1 85 ? -6.065 0.193 -5.011 1.00 89.00 85 PRO A CA 1
ATOM 712 C C . PRO A 1 85 ? -6.335 0.247 -6.516 1.00 89.00 85 PRO A C 1
ATOM 714 O O . PRO A 1 85 ? -5.634 -0.391 -7.302 1.00 89.00 85 PRO A O 1
ATOM 717 N N . TYR A 1 86 ? -7.327 1.035 -6.944 1.00 87.50 86 TYR A N 1
ATOM 718 C CA . TYR A 1 86 ? -7.613 1.226 -8.363 1.00 87.50 86 TYR A CA 1
ATOM 719 C C . TYR A 1 86 ? -6.446 1.901 -9.097 1.00 87.50 86 TYR A C 1
ATOM 721 O O . TYR A 1 86 ? -5.991 1.391 -10.124 1.00 87.50 86 TYR A O 1
ATOM 729 N N . ALA A 1 87 ? -5.931 3.012 -8.562 1.00 90.75 87 ALA A N 1
ATOM 730 C CA . ALA A 1 87 ? -4.816 3.758 -9.143 1.00 90.75 87 ALA A CA 1
ATOM 731 C C . ALA A 1 87 ? -3.536 2.914 -9.243 1.00 90.75 87 ALA A C 1
ATOM 733 O O . ALA A 1 87 ? -2.820 2.977 -10.242 1.00 90.75 87 ALA A O 1
ATOM 734 N N . GLN A 1 88 ? -3.293 2.066 -8.243 1.00 92.50 88 GLN A N 1
ATOM 735 C CA . GLN A 1 88 ? -2.169 1.129 -8.211 1.00 92.50 88 GLN A CA 1
ATOM 736 C C . GLN A 1 88 ? -2.419 -0.134 -9.050 1.00 92.50 88 GLN A C 1
ATOM 738 O O . GLN A 1 88 ? -1.508 -0.935 -9.253 1.00 92.50 88 GLN A O 1
ATOM 743 N N . GLN A 1 89 ? -3.635 -0.315 -9.579 1.00 90.12 89 GLN A N 1
ATOM 744 C CA . GLN A 1 89 ? -4.082 -1.537 -10.252 1.00 90.12 89 GLN A CA 1
ATOM 745 C C . GLN A 1 89 ? -3.778 -2.790 -9.417 1.00 90.12 89 GLN A C 1
ATOM 747 O O . GLN A 1 89 ? -3.247 -3.786 -9.921 1.00 90.12 89 GLN A O 1
ATOM 752 N N . ALA A 1 90 ? -4.109 -2.677 -8.136 1.00 89.75 90 ALA A N 1
ATOM 753 C CA . ALA A 1 90 ? -3.694 -3.565 -7.076 1.00 89.75 90 ALA A CA 1
ATOM 754 C C . ALA A 1 90 ? -4.285 -4.970 -7.173 1.00 89.75 90 ALA A C 1
ATOM 756 O O . ALA A 1 90 ? -5.443 -5.187 -7.551 1.00 89.75 90 ALA A O 1
ATOM 757 N N . MET A 1 91 ? -3.469 -5.925 -6.769 1.00 89.31 91 MET A N 1
ATOM 758 C CA . MET A 1 91 ? -3.787 -7.314 -6.507 1.00 89.31 91 MET A CA 1
ATOM 759 C C . MET A 1 91 ? -2.989 -7.699 -5.253 1.00 89.31 91 MET A C 1
ATOM 761 O O . MET A 1 91 ? -1.987 -7.069 -4.927 1.00 89.31 91 MET A O 1
ATOM 765 N N . ALA A 1 92 ? -3.422 -8.728 -4.547 1.00 88.50 92 ALA A N 1
ATOM 766 C CA . ALA A 1 92 ? -2.743 -9.194 -3.350 1.00 88.50 92 ALA A CA 1
ATOM 767 C C . ALA A 1 92 ? -2.573 -10.705 -3.418 1.00 88.50 92 ALA A C 1
ATOM 769 O O . ALA A 1 92 ? -3.415 -11.415 -3.974 1.00 88.50 92 ALA A O 1
ATOM 770 N N . LEU A 1 93 ? -1.459 -11.191 -2.881 1.00 87.75 93 LEU A N 1
ATOM 771 C CA . LEU A 1 93 ? -1.171 -12.614 -2.805 1.00 87.75 93 LEU A CA 1
ATOM 772 C C . LEU A 1 93 ? -0.777 -12.984 -1.384 1.00 87.75 93 LEU A C 1
ATOM 774 O O . LEU A 1 93 ? 0.215 -12.481 -0.870 1.00 87.75 93 LEU A O 1
ATOM 778 N N . ASP A 1 94 ? -1.559 -13.847 -0.755 1.00 85.69 94 ASP A N 1
ATOM 779 C CA . ASP A 1 94 ? -1.318 -14.281 0.618 1.00 85.69 94 ASP A CA 1
ATOM 780 C C . ASP A 1 94 ? 0.025 -15.034 0.739 1.00 85.69 94 ASP A C 1
ATOM 782 O O . ASP A 1 94 ? 0.310 -15.994 0.008 1.00 85.69 94 ASP A O 1
ATOM 786 N N . ILE A 1 95 ? 0.880 -14.548 1.643 1.00 74.69 95 ILE A N 1
ATOM 787 C CA . ILE A 1 95 ? 2.268 -14.982 1.822 1.00 74.69 95 ILE A CA 1
ATOM 788 C C . ILE A 1 95 ? 2.419 -16.212 2.708 1.00 74.69 95 ILE A C 1
ATOM 790 O O . ILE A 1 95 ? 3.550 -16.698 2.824 1.00 74.69 95 ILE A O 1
ATOM 794 N N . GLU A 1 96 ? 1.341 -16.779 3.263 1.00 70.88 96 GLU A N 1
ATOM 795 C CA . GLU A 1 96 ? 1.406 -18.068 3.971 1.00 70.88 96 GLU A CA 1
ATOM 796 C C . GLU A 1 96 ? 2.103 -19.160 3.127 1.00 70.88 96 GLU A C 1
ATOM 798 O O . GLU A 1 96 ? 2.688 -20.102 3.662 1.00 70.88 96 GLU A O 1
ATOM 803 N N . ASN A 1 97 ? 2.132 -19.009 1.794 1.00 67.50 97 ASN A N 1
ATOM 804 C CA . ASN A 1 97 ? 2.856 -19.883 0.866 1.00 67.50 97 ASN A CA 1
ATOM 805 C C . ASN A 1 97 ? 3.938 -19.188 0.012 1.00 67.50 97 ASN A C 1
ATOM 807 O O . ASN A 1 97 ? 4.194 -19.617 -1.120 1.00 67.50 97 ASN A O 1
ATOM 811 N N . LEU A 1 98 ? 4.645 -18.176 0.537 1.00 70.50 98 LEU A N 1
ATOM 812 C CA . LEU A 1 98 ? 5.695 -17.449 -0.203 1.00 70.50 98 LEU A CA 1
ATOM 813 C C . LEU A 1 98 ? 6.714 -18.382 -0.888 1.00 70.50 98 LEU A C 1
ATOM 815 O O . LEU A 1 98 ? 7.096 -18.153 -2.035 1.00 70.50 98 LEU A O 1
ATOM 819 N N . ALA A 1 99 ? 7.126 -19.464 -0.216 1.00 71.56 99 ALA A N 1
ATOM 820 C CA . ALA A 1 99 ? 8.091 -20.426 -0.753 1.00 71.56 99 ALA A CA 1
ATOM 821 C C . ALA A 1 99 ? 7.605 -21.127 -2.033 1.00 71.56 99 ALA A C 1
ATOM 823 O O . ALA A 1 99 ? 8.400 -21.355 -2.944 1.00 71.56 99 ALA A O 1
ATOM 824 N N . LYS A 1 100 ? 6.306 -21.443 -2.128 1.00 73.31 100 LYS A N 1
ATOM 825 C CA . LYS A 1 100 ? 5.733 -22.082 -3.321 1.00 73.31 100 LYS A CA 1
ATOM 826 C C . LYS A 1 100 ? 5.512 -21.064 -4.441 1.00 73.31 100 LYS A C 1
ATOM 828 O O . LYS A 1 100 ? 5.798 -21.341 -5.601 1.00 73.31 100 LYS A O 1
ATOM 833 N N . VAL A 1 101 ? 5.063 -19.870 -4.064 1.00 76.88 101 VAL A N 1
ATOM 834 C CA . VAL A 1 101 ? 4.764 -18.764 -4.977 1.00 76.88 101 VAL A CA 1
ATOM 835 C C . VAL A 1 101 ? 6.022 -18.226 -5.659 1.00 76.88 101 VAL A C 1
ATOM 837 O O . VAL A 1 101 ? 5.990 -17.897 -6.842 1.00 76.88 101 VAL A O 1
ATOM 840 N N . LYS A 1 102 ? 7.152 -18.157 -4.946 1.00 81.12 102 LYS A N 1
ATOM 841 C CA . LYS A 1 102 ? 8.397 -17.545 -5.437 1.00 81.12 102 LYS A CA 1
ATOM 842 C C . LYS A 1 102 ? 8.866 -18.111 -6.781 1.00 81.12 102 LYS A C 1
ATOM 844 O O . LYS A 1 102 ? 9.346 -17.353 -7.618 1.00 81.12 102 LYS A O 1
ATOM 849 N N . ASN A 1 103 ? 8.686 -19.413 -7.007 1.00 82.81 103 ASN A N 1
ATOM 850 C CA . ASN A 1 103 ? 9.101 -20.086 -8.244 1.00 82.81 103 ASN A CA 1
ATOM 851 C C . ASN A 1 103 ? 8.248 -19.709 -9.466 1.00 82.81 103 ASN A C 1
ATOM 853 O O . ASN A 1 103 ? 8.625 -20.016 -10.592 1.00 82.81 103 ASN A O 1
ATOM 857 N N . MET A 1 104 ? 7.111 -19.042 -9.261 1.00 84.38 104 MET A N 1
ATOM 858 C CA . MET A 1 104 ? 6.238 -18.570 -10.339 1.00 84.38 104 MET A CA 1
ATOM 859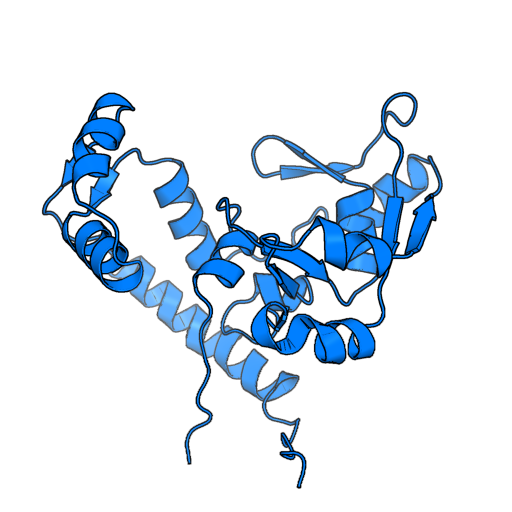 C C . MET A 1 104 ? 6.639 -17.196 -10.871 1.00 84.38 104 MET A C 1
ATOM 861 O O . MET A 1 104 ? 6.121 -16.763 -11.901 1.00 84.38 104 MET A O 1
ATOM 865 N N . PHE A 1 105 ? 7.528 -16.501 -10.160 1.00 90.56 105 PHE A N 1
ATOM 866 C CA . PHE A 1 105 ? 7.975 -15.172 -10.526 1.00 90.56 105 PHE A CA 1
ATOM 867 C C . PHE A 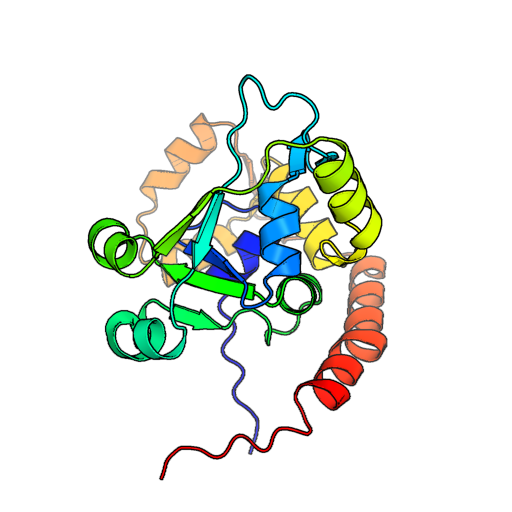1 105 ? 9.324 -15.234 -11.235 1.00 90.56 105 PHE A C 1
ATOM 869 O O . PHE A 1 105 ? 10.335 -15.646 -10.665 1.00 90.56 105 PHE A O 1
ATOM 876 N N . ALA A 1 106 ? 9.362 -14.747 -12.470 1.00 92.94 106 ALA A N 1
ATOM 877 C CA . ALA A 1 106 ? 10.611 -14.443 -13.144 1.00 92.94 106 ALA A CA 1
ATOM 878 C C . ALA A 1 106 ? 11.178 -13.127 -12.596 1.00 92.94 106 ALA A C 1
ATOM 880 O O . ALA A 1 106 ? 10.464 -12.132 -12.458 1.00 92.94 106 ALA A O 1
ATOM 881 N N . LYS A 1 107 ? 12.475 -13.117 -12.287 1.00 95.06 107 LYS A N 1
ATOM 882 C CA . LYS A 1 107 ? 13.179 -11.941 -11.771 1.00 95.06 107 LYS A CA 1
ATOM 883 C C . LYS A 1 107 ? 13.844 -11.184 -12.917 1.00 95.06 107 LYS A C 1
ATOM 885 O O . LYS A 1 107 ? 14.701 -11.729 -13.606 1.00 95.06 107 LYS A O 1
ATOM 890 N N . ILE A 1 108 ? 13.494 -9.914 -13.073 1.00 95.56 108 ILE A N 1
ATOM 891 C CA . ILE A 1 108 ? 14.064 -8.999 -14.061 1.00 95.56 108 ILE A CA 1
ATOM 892 C C . ILE A 1 108 ? 14.918 -7.977 -13.316 1.00 95.56 108 ILE A C 1
ATOM 894 O O . ILE A 1 108 ? 14.418 -7.252 -12.456 1.00 95.56 108 ILE A O 1
ATOM 898 N N . LYS A 1 109 ? 16.214 -7.920 -13.637 1.00 96.31 109 LYS A N 1
ATOM 899 C CA . LYS A 1 109 ? 17.100 -6.860 -13.145 1.00 96.31 109 LYS A CA 1
ATOM 900 C C . LYS A 1 109 ? 16.843 -5.584 -13.935 1.00 96.31 109 LYS A C 1
ATOM 902 O O . LYS A 1 109 ? 16.820 -5.614 -15.163 1.00 96.31 109 LYS A O 1
ATOM 907 N N . LEU A 1 110 ? 16.663 -4.478 -13.226 1.00 96.25 110 LEU A N 1
ATOM 908 C CA . LEU A 1 110 ? 16.435 -3.178 -13.836 1.00 96.25 110 LEU A CA 1
ATOM 909 C C . LEU A 1 110 ? 17.743 -2.377 -13.970 1.00 96.25 110 LEU A C 1
ATOM 911 O O . LEU A 1 110 ? 18.704 -2.627 -13.234 1.00 96.25 110 LEU A O 1
ATOM 915 N N . PRO A 1 111 ? 17.797 -1.398 -14.891 1.00 94.25 111 PRO A N 1
ATOM 916 C CA . PRO A 1 111 ? 18.919 -0.473 -14.992 1.00 94.25 111 PRO A CA 1
ATOM 917 C C . PRO A 1 111 ? 19.164 0.302 -13.692 1.00 94.25 111 PRO A C 1
ATOM 919 O O . PRO A 1 111 ? 18.243 0.869 -13.107 1.00 94.25 111 PRO A O 1
ATOM 922 N N . GLN A 1 112 ? 20.423 0.379 -13.273 1.00 95.56 112 GLN A N 1
ATOM 923 C CA . GLN A 1 112 ? 20.871 1.182 -12.135 1.00 95.56 112 GLN A CA 1
ATOM 924 C C . GLN A 1 112 ? 21.197 2.606 -12.602 1.00 95.56 112 GLN A C 1
ATOM 926 O O . GLN A 1 112 ? 22.345 2.917 -12.909 1.00 95.56 112 GLN A O 1
ATOM 931 N N . ASN A 1 113 ? 20.170 3.442 -12.761 1.00 94.38 113 ASN A N 1
ATOM 932 C CA . ASN A 1 113 ? 20.318 4.769 -13.354 1.00 94.38 113 ASN A CA 1
ATOM 933 C C . ASN A 1 113 ? 19.364 5.790 -12.711 1.00 94.38 113 ASN A C 1
ATOM 935 O O . ASN A 1 113 ? 18.141 5.637 -12.738 1.00 94.38 113 ASN A O 1
ATOM 939 N N . GLU A 1 114 ? 19.949 6.861 -12.177 1.00 94.88 114 GLU A N 1
ATOM 940 C CA . GLU A 1 114 ? 19.261 7.956 -11.484 1.00 94.88 114 GLU A CA 1
ATOM 941 C C . GLU A 1 114 ? 18.292 8.723 -12.383 1.00 94.88 114 GLU A C 1
ATOM 943 O O . GLU A 1 114 ? 17.187 9.055 -11.959 1.00 94.88 114 GLU A O 1
ATOM 948 N N . TYR A 1 115 ? 18.656 8.952 -13.646 1.00 95.19 115 TYR A N 1
ATOM 949 C CA . TYR A 1 115 ? 17.792 9.636 -14.604 1.00 95.19 115 TYR A CA 1
ATOM 950 C C . TYR A 1 115 ? 16.496 8.852 -14.843 1.00 95.19 115 TYR A C 1
ATOM 952 O O . TYR A 1 115 ? 15.412 9.436 -14.857 1.00 95.19 115 TYR A O 1
ATOM 960 N N . PHE A 1 116 ? 16.588 7.521 -14.961 1.00 94.69 116 PHE A N 1
ATOM 961 C CA . PHE A 1 116 ? 15.406 6.663 -15.069 1.00 94.69 116 PHE A CA 1
ATOM 962 C C . PHE A 1 116 ? 14.552 6.723 -13.801 1.00 94.69 116 PHE A C 1
ATOM 964 O O . PHE A 1 116 ? 13.341 6.915 -13.894 1.00 94.69 116 PHE A O 1
ATOM 971 N N . SER A 1 117 ? 15.177 6.621 -12.628 1.00 97.12 117 SER A N 1
ATOM 972 C CA . SER A 1 117 ? 14.499 6.703 -11.330 1.00 97.12 117 SER A CA 1
ATOM 973 C C . SER A 1 117 ? 13.715 8.011 -11.154 1.00 97.12 117 SER A C 1
ATOM 975 O O . SER A 1 117 ? 12.510 8.000 -10.885 1.00 97.12 117 SER A O 1
ATOM 977 N N . VAL A 1 118 ? 14.362 9.150 -11.418 1.00 97.81 118 VAL A N 1
ATOM 978 C CA . VAL A 1 118 ? 13.737 10.480 -11.366 1.00 97.81 118 VAL A CA 1
ATOM 979 C C . VAL A 1 118 ? 12.639 10.621 -12.422 1.00 97.81 118 VAL A C 1
ATOM 981 O O . VAL A 1 118 ? 11.575 11.173 -12.132 1.00 97.81 118 VAL A O 1
ATOM 984 N N . GLY A 1 119 ? 12.859 10.105 -13.635 1.00 97.56 119 GLY A N 1
ATOM 985 C CA . GLY A 1 119 ? 11.863 10.104 -14.706 1.00 97.56 119 GLY A CA 1
ATOM 986 C C . GLY A 1 119 ? 10.586 9.357 -14.315 1.00 97.56 119 GLY A C 1
ATOM 987 O O . GLY A 1 119 ? 9.488 9.908 -14.433 1.00 97.56 119 GLY A O 1
ATOM 988 N N . ILE A 1 120 ? 10.724 8.144 -13.772 1.00 97.62 120 ILE A N 1
ATOM 989 C CA . ILE A 1 120 ? 9.602 7.344 -13.268 1.00 97.62 120 ILE A CA 1
ATOM 990 C C . ILE A 1 120 ? 8.893 8.079 -12.128 1.00 97.62 120 ILE A C 1
ATOM 992 O O . ILE A 1 120 ? 7.684 8.296 -12.209 1.00 97.62 120 ILE A O 1
ATOM 996 N N . TYR A 1 121 ? 9.624 8.545 -11.116 1.00 98.00 121 TYR A N 1
ATOM 997 C CA . TYR A 1 121 ? 9.057 9.292 -9.991 1.00 98.00 121 TYR A CA 1
ATOM 998 C C . TYR A 1 121 ? 8.217 10.502 -10.438 1.00 98.00 121 TYR A C 1
ATOM 1000 O O . TYR A 1 121 ? 7.088 10.699 -9.975 1.00 98.00 121 TYR A O 1
ATOM 1008 N N . ASN A 1 122 ? 8.729 11.286 -11.390 1.00 97.88 122 ASN A N 1
ATOM 1009 C CA . ASN A 1 122 ? 8.027 12.447 -11.933 1.00 97.88 122 ASN A CA 1
ATOM 1010 C C . ASN A 1 122 ? 6.803 12.056 -12.773 1.00 97.88 122 ASN A C 1
ATOM 1012 O O . ASN A 1 122 ? 5.776 12.732 -12.681 1.00 97.88 122 ASN A O 1
ATOM 1016 N N . SER A 1 123 ? 6.868 10.956 -13.534 1.00 97.38 123 SER A N 1
ATOM 1017 C CA . SER A 1 123 ? 5.736 10.468 -14.341 1.00 97.38 123 SER A CA 1
ATOM 1018 C C . SER A 1 123 ? 4.504 10.123 -13.493 1.00 97.38 123 SER A C 1
ATOM 1020 O O . SER A 1 123 ? 3.374 10.345 -13.922 1.00 97.38 123 SER A O 1
ATOM 1022 N N . PHE A 1 124 ? 4.718 9.704 -12.242 1.00 97.00 124 PHE A N 1
ATOM 1023 C CA . PHE A 1 124 ? 3.660 9.448 -11.261 1.00 97.00 124 PHE A CA 1
ATOM 1024 C C . PHE A 1 124 ? 3.296 10.672 -10.415 1.00 97.00 124 PHE A C 1
ATOM 1026 O O . PHE A 1 124 ? 2.660 10.539 -9.362 1.00 97.00 124 PHE A O 1
ATOM 1033 N N . LYS A 1 125 ? 3.681 11.877 -10.856 1.00 96.06 125 LYS A N 1
ATOM 1034 C CA . LYS A 1 125 ? 3.500 13.131 -10.114 1.00 96.06 125 LYS A CA 1
ATOM 1035 C C . LYS A 1 125 ? 4.031 12.999 -8.688 1.00 96.06 125 LYS A C 1
ATOM 1037 O O . LYS A 1 125 ? 3.328 13.331 -7.743 1.00 96.06 125 LYS A O 1
ATOM 1042 N N . LYS A 1 126 ? 5.242 12.461 -8.517 1.00 94.75 126 LYS A N 1
ATOM 1043 C CA . LYS A 1 126 ? 5.871 12.281 -7.197 1.00 94.75 126 LYS A CA 1
ATOM 1044 C C . LYS A 1 126 ? 5.092 11.349 -6.250 1.00 94.75 126 LYS A C 1
ATOM 1046 O O . LYS A 1 126 ? 5.170 11.493 -5.036 1.00 94.75 126 LYS A O 1
ATOM 1051 N N . GLY A 1 127 ? 4.305 10.425 -6.805 1.00 93.38 127 GLY A N 1
ATOM 1052 C CA . GLY A 1 127 ? 3.455 9.488 -6.063 1.00 93.38 127 GLY A CA 1
ATOM 1053 C C . GLY A 1 127 ? 1.997 9.932 -5.899 1.00 93.38 127 GLY A C 1
ATOM 1054 O O . GLY A 1 127 ? 1.146 9.085 -5.646 1.00 93.38 127 GLY A O 1
ATOM 1055 N N . TYR A 1 128 ? 1.655 11.207 -6.133 1.00 92.25 128 TYR A N 1
ATOM 1056 C CA . TYR A 1 128 ? 0.276 11.707 -5.970 1.00 92.25 128 TYR A CA 1
ATOM 1057 C C . TYR A 1 128 ? -0.756 10.996 -6.854 1.00 92.25 128 TYR A C 1
ATOM 1059 O O . TYR A 1 128 ? -1.940 10.987 -6.534 1.00 92.25 128 TYR A O 1
ATOM 1067 N N . SER A 1 129 ? -0.324 10.410 -7.973 1.00 93.25 129 SER A N 1
ATOM 1068 C CA . SER A 1 129 ? -1.215 9.630 -8.840 1.00 93.25 129 SER A CA 1
ATOM 1069 C C . SER A 1 129 ? -1.505 8.214 -8.331 1.00 93.25 129 SER A C 1
ATOM 1071 O O . SER A 1 129 ? -2.486 7.632 -8.777 1.00 93.25 129 SER A O 1
ATOM 1073 N N . LEU A 1 130 ? -0.696 7.672 -7.412 1.00 93.06 130 LEU A N 1
ATOM 1074 C CA . LEU A 1 130 ? -0.854 6.330 -6.825 1.00 93.06 130 LEU A CA 1
ATOM 1075 C C . LEU A 1 130 ? -1.412 6.368 -5.401 1.00 93.06 130 LEU A C 1
ATOM 1077 O O . LEU A 1 130 ? -2.108 5.448 -4.977 1.00 93.06 130 LEU A O 1
ATOM 1081 N N . PHE A 1 131 ? -1.111 7.437 -4.671 1.00 91.25 131 PHE A N 1
ATOM 1082 C CA . PHE A 1 131 ? -1.560 7.682 -3.304 1.00 91.25 131 PHE A CA 1
ATOM 1083 C C . PHE A 1 131 ? -2.550 8.837 -3.310 1.00 91.25 131 PHE A C 1
ATOM 1085 O O . PHE A 1 131 ? -2.278 9.922 -2.796 1.00 91.25 131 PHE A O 1
ATOM 1092 N N . VAL A 1 132 ? -3.682 8.608 -3.976 1.00 89.31 132 VAL A N 1
ATOM 1093 C CA . VAL A 1 132 ? -4.725 9.622 -4.109 1.00 89.31 132 VAL A CA 1
ATOM 1094 C C . VAL A 1 132 ? -5.237 9.996 -2.712 1.00 89.31 132 VAL A C 1
ATOM 1096 O O . VAL A 1 132 ? -5.572 9.093 -1.939 1.00 89.31 132 VAL A O 1
ATOM 1099 N N . PRO A 1 133 ? -5.269 11.296 -2.356 1.00 87.94 133 PRO A N 1
ATOM 1100 C CA . PRO A 1 133 ? -5.851 11.737 -1.097 1.00 87.94 133 PRO A CA 1
ATOM 1101 C C . PRO A 1 133 ? -7.324 11.331 -1.007 1.00 87.94 133 PRO A C 1
ATOM 1103 O O . PRO A 1 133 ? -8.111 11.632 -1.902 1.00 87.94 133 PRO A O 1
ATOM 1106 N N . ASP A 1 134 ? -7.672 10.655 0.079 1.00 88.00 134 ASP A N 1
ATOM 1107 C CA . ASP A 1 134 ? -8.987 10.087 0.353 1.00 88.00 134 ASP A CA 1
ATOM 1108 C C . ASP A 1 134 ? -9.251 10.074 1.864 1.00 88.00 134 ASP A C 1
ATOM 1110 O O . ASP A 1 134 ? -8.320 10.151 2.677 1.00 88.00 134 ASP A O 1
ATOM 1114 N N . GLN A 1 135 ? -10.522 9.961 2.259 1.00 87.12 135 GLN A N 1
ATOM 1115 C CA . GLN A 1 135 ? -10.882 9.937 3.681 1.00 87.12 135 GLN A CA 1
ATOM 1116 C C . GLN A 1 135 ? -10.338 8.701 4.405 1.00 87.12 135 GLN A C 1
ATOM 1118 O O . GLN A 1 135 ? -9.899 8.783 5.552 1.00 87.12 135 GLN A O 1
ATOM 1123 N N . LEU A 1 136 ? -10.271 7.558 3.718 1.00 88.06 136 LEU A N 1
ATOM 1124 C CA . LEU A 1 136 ? -9.659 6.346 4.265 1.00 88.06 136 LEU A CA 1
ATOM 1125 C C . LEU A 1 136 ? -8.182 6.559 4.624 1.00 88.06 136 LEU A C 1
ATOM 1127 O O . LEU A 1 136 ? -7.728 6.067 5.654 1.00 88.06 136 LEU A O 1
ATOM 1131 N N . GLY A 1 137 ? -7.443 7.342 3.836 1.00 89.44 137 GLY A N 1
ATOM 1132 C CA . GLY A 1 137 ? -6.059 7.700 4.121 1.00 89.44 137 GLY A CA 1
ATOM 1133 C C . GLY A 1 137 ? -5.888 8.555 5.367 1.00 89.44 137 GLY A C 1
ATOM 1134 O O . GLY A 1 137 ? -4.927 8.355 6.113 1.00 89.44 137 GLY A O 1
ATOM 1135 N N . VAL A 1 138 ? -6.822 9.477 5.610 1.00 88.75 138 VAL A N 1
ATOM 1136 C CA . VAL A 1 138 ? -6.847 10.303 6.826 1.00 88.75 138 VAL A CA 1
ATOM 1137 C C . VAL A 1 138 ? -7.034 9.413 8.053 1.00 88.75 138 VAL A C 1
ATOM 1139 O O . VAL A 1 138 ? -6.238 9.484 8.991 1.00 88.75 138 VAL A O 1
ATOM 1142 N N . TYR A 1 139 ? -8.018 8.512 8.016 1.00 89.06 139 TYR A N 1
ATOM 1143 C CA . TYR A 1 139 ? -8.275 7.586 9.120 1.00 89.06 139 TYR A CA 1
ATOM 1144 C C . TYR A 1 139 ? -7.156 6.573 9.326 1.00 89.06 139 TYR A C 1
ATOM 1146 O O . TYR A 1 139 ? -6.764 6.324 10.463 1.00 89.06 139 TYR A O 1
ATOM 1154 N N . ALA A 1 140 ? -6.584 6.036 8.250 1.00 90.31 140 ALA A N 1
ATOM 1155 C CA . ALA A 1 140 ? -5.436 5.148 8.348 1.00 90.31 140 ALA A CA 1
ATOM 1156 C C . ALA A 1 140 ? -4.252 5.837 9.030 1.00 90.31 140 ALA A C 1
ATOM 1158 O O . ALA A 1 140 ? -3.607 5.247 9.894 1.00 90.31 140 ALA A O 1
ATOM 1159 N N . ASN A 1 141 ? -3.974 7.096 8.677 1.00 89.62 141 ASN A N 1
ATOM 1160 C CA . ASN A 1 141 ? -2.923 7.861 9.336 1.00 89.62 141 ASN A CA 1
ATOM 1161 C C . ASN A 1 141 ? -3.241 8.082 10.818 1.00 89.62 141 ASN A C 1
ATOM 1163 O O . ASN A 1 141 ? -2.392 7.796 11.655 1.00 89.62 141 ASN A O 1
ATOM 1167 N N . ARG A 1 142 ? -4.475 8.492 11.140 1.00 89.12 142 ARG A N 1
ATOM 1168 C CA . ARG A 1 142 ? -4.943 8.662 12.522 1.00 89.12 142 ARG A CA 1
ATOM 1169 C C . ARG A 1 142 ? -4.703 7.397 13.349 1.00 89.12 142 ARG A C 1
ATOM 1171 O O . ARG A 1 142 ? -4.021 7.469 14.363 1.00 89.12 142 ARG A O 1
ATOM 1178 N N . ILE A 1 143 ? -5.145 6.240 12.856 1.00 88.56 143 ILE A N 1
ATOM 1179 C CA . ILE A 1 143 ? -4.969 4.933 13.513 1.00 88.56 143 ILE A CA 1
ATOM 1180 C C . ILE A 1 143 ? -3.485 4.572 13.686 1.00 88.56 143 ILE A C 1
ATOM 1182 O O . ILE A 1 143 ? -3.109 4.030 14.717 1.00 88.56 143 ILE A O 1
ATOM 1186 N N . LYS A 1 144 ? -2.625 4.862 12.701 1.00 87.56 144 LYS A N 1
ATOM 1187 C CA . LYS A 1 144 ? -1.179 4.580 12.798 1.00 87.56 144 LYS A CA 1
ATOM 1188 C C . LYS A 1 144 ? -0.455 5.487 13.794 1.00 87.56 144 LYS A C 1
ATOM 1190 O O . LYS A 1 144 ? 0.571 5.086 14.335 1.00 87.56 144 LYS A O 1
ATOM 1195 N N . THR A 1 145 ? -0.941 6.711 13.989 1.00 88.25 145 THR A N 1
ATOM 1196 C CA . THR A 1 145 ? -0.320 7.704 14.880 1.00 88.25 145 THR A CA 1
ATOM 1197 C C . THR A 1 145 ? -0.890 7.697 16.295 1.00 88.25 145 THR A C 1
ATOM 1199 O O . THR A 1 145 ? -0.214 8.125 17.228 1.00 88.25 145 THR A O 1
ATOM 1202 N N . GLU A 1 146 ? -2.127 7.237 16.465 1.00 88.94 146 GLU A N 1
ATOM 1203 C CA . GLU A 1 146 ? -2.786 7.139 17.761 1.00 88.94 146 GLU A CA 1
ATOM 1204 C C . GLU A 1 146 ? -2.508 5.772 18.397 1.00 88.94 146 GLU A C 1
ATOM 1206 O O . GLU A 1 146 ? -2.810 4.727 17.833 1.00 88.94 146 GLU A O 1
ATOM 1211 N N . ASN A 1 147 ? -2.021 5.766 19.638 1.00 90.25 147 ASN A N 1
ATOM 1212 C CA . ASN A 1 147 ? -1.918 4.542 20.441 1.00 90.25 147 ASN A CA 1
ATOM 1213 C C . ASN A 1 147 ? -3.231 4.262 21.194 1.00 90.25 147 ASN A C 1
ATOM 1215 O O . ASN A 1 147 ? -3.213 3.884 22.365 1.00 90.25 147 ASN A O 1
ATOM 1219 N N . VAL A 1 148 ? -4.380 4.502 20.557 1.00 92.19 148 VAL A N 1
ATOM 1220 C CA . VAL A 1 148 ? -5.707 4.290 21.149 1.00 92.19 148 VAL A CA 1
ATOM 1221 C C . VAL A 1 148 ? -6.445 3.228 20.351 1.00 92.19 148 VAL A C 1
ATOM 1223 O O . VAL A 1 148 ? -6.601 3.339 19.139 1.00 92.19 148 VAL A O 1
ATOM 1226 N N . LEU A 1 149 ? -6.916 2.197 21.045 1.00 91.19 149 LEU A N 1
ATOM 1227 C CA . LEU A 1 149 ? -7.728 1.132 20.475 1.00 91.19 149 LEU A CA 1
ATOM 1228 C C . LEU A 1 149 ? -9.117 1.153 21.109 1.00 91.19 149 LEU A C 1
ATOM 1230 O O . LEU A 1 149 ? -9.273 1.364 22.311 1.00 91.19 149 LEU A O 1
ATOM 1234 N N . TYR A 1 150 ? -10.132 0.915 20.291 1.00 91.06 150 TYR A N 1
ATOM 1235 C CA . TYR A 1 150 ? -11.526 0.955 20.712 1.00 91.06 150 TYR A CA 1
ATOM 1236 C C . TYR A 1 150 ? -12.001 -0.459 21.050 1.00 91.06 150 TYR A C 1
ATOM 1238 O O . TYR A 1 150 ? -11.911 -1.355 20.208 1.00 91.06 150 TYR A O 1
ATOM 1246 N N . GLU A 1 151 ? -12.500 -0.667 22.270 1.00 90.25 151 GLU A N 1
ATOM 1247 C CA . GLU A 1 151 ? -12.894 -1.979 22.810 1.00 90.25 151 GLU A CA 1
ATOM 1248 C C . GLU A 1 151 ? -13.851 -2.713 21.858 1.00 90.25 151 GLU A C 1
ATOM 1250 O O . GLU A 1 151 ? -13.617 -3.865 21.497 1.00 90.25 151 GLU A O 1
ATOM 1255 N N . ASN A 1 152 ? -14.850 -2.006 21.325 1.00 89.69 152 ASN A N 1
ATOM 1256 C CA . ASN A 1 152 ? -15.826 -2.568 20.392 1.00 89.69 152 ASN A CA 1
ATOM 1257 C C . ASN A 1 152 ? -15.217 -3.035 19.054 1.00 89.69 152 ASN A C 1
ATOM 1259 O O . ASN A 1 152 ? -15.770 -3.932 18.416 1.00 89.69 152 ASN A O 1
ATOM 1263 N N . LEU A 1 153 ? -14.126 -2.415 18.587 1.00 89.12 153 LEU A N 1
ATOM 1264 C CA . LEU A 1 153 ? -13.421 -2.827 17.368 1.00 89.12 153 LEU A CA 1
ATOM 1265 C C . LEU A 1 153 ? -12.499 -4.017 17.645 1.00 89.12 153 LEU A C 1
ATOM 1267 O O . LEU A 1 153 ? -12.433 -4.930 16.824 1.00 89.12 153 LEU A O 1
ATOM 1271 N N . ILE A 1 154 ? -11.848 -4.046 18.814 1.00 89.25 154 ILE A N 1
ATOM 1272 C CA . ILE A 1 154 ? -11.044 -5.194 19.261 1.00 89.25 154 ILE A CA 1
ATOM 1273 C C . ILE A 1 154 ? -11.926 -6.439 19.377 1.00 89.25 154 ILE A C 1
ATOM 1275 O O . ILE A 1 154 ? -11.580 -7.487 18.841 1.00 89.25 154 ILE A O 1
ATOM 1279 N N . GLU A 1 155 ? -13.085 -6.331 20.028 1.00 88.56 155 GLU A N 1
ATOM 1280 C CA . GLU A 1 155 ? -14.022 -7.449 20.184 1.00 88.56 155 GLU A CA 1
ATOM 1281 C C . GLU A 1 155 ? -14.516 -7.980 18.834 1.00 88.56 155 GLU A C 1
ATOM 1283 O O . GLU A 1 155 ? -14.566 -9.194 18.618 1.00 88.56 155 GLU A O 1
ATOM 1288 N N . GLN A 1 156 ? -14.845 -7.081 17.900 1.00 88.31 156 GLN A N 1
ATOM 1289 C CA . GLN A 1 156 ? -15.212 -7.462 16.536 1.00 88.31 156 GLN A CA 1
ATOM 1290 C C . GLN A 1 156 ? -14.066 -8.191 15.834 1.00 88.31 156 GLN A C 1
ATOM 1292 O O . GLN A 1 156 ? -14.286 -9.263 15.269 1.00 88.31 156 GLN A O 1
ATOM 1297 N N . TYR A 1 157 ? -12.848 -7.657 15.918 1.00 86.81 157 TYR A N 1
ATOM 1298 C CA . TYR A 1 157 ? -11.658 -8.277 15.344 1.00 86.81 157 TYR A CA 1
ATOM 1299 C C . TYR A 1 157 ? -11.407 -9.672 15.940 1.00 86.81 157 TYR A C 1
ATOM 1301 O O . TYR A 1 157 ? -11.279 -10.649 15.202 1.00 86.81 157 TYR A O 1
ATOM 1309 N N . PHE A 1 158 ? -11.442 -9.817 17.266 1.00 89.62 158 PHE A N 1
ATOM 1310 C CA . PHE A 1 158 ? -11.264 -11.111 17.930 1.00 89.62 158 PHE A CA 1
ATOM 1311 C C . PHE A 1 158 ? -12.342 -12.121 17.556 1.00 89.62 158 PHE A C 1
ATOM 1313 O O . PHE A 1 158 ? -12.032 -13.298 17.375 1.00 89.62 158 PHE A O 1
ATOM 1320 N N . LYS A 1 159 ? -13.590 -11.678 17.377 1.00 88.75 159 LYS A N 1
ATOM 1321 C CA . LYS A 1 159 ? -14.682 -12.540 16.919 1.00 88.75 159 LYS A CA 1
ATOM 1322 C C . LYS A 1 159 ? -14.470 -13.020 15.482 1.00 88.75 159 LYS A C 1
ATOM 1324 O O . LYS A 1 159 ? -14.674 -14.203 15.216 1.00 88.75 159 LYS A O 1
ATOM 1329 N N . ILE A 1 160 ? -14.068 -12.126 14.577 1.00 84.25 160 ILE A N 1
ATOM 1330 C CA . ILE A 1 160 ? -13.830 -12.442 13.159 1.00 84.25 160 ILE A CA 1
ATOM 1331 C C . ILE A 1 160 ? -12.671 -13.435 13.024 1.00 84.25 160 ILE A C 1
ATOM 1333 O O . ILE A 1 160 ? -12.816 -14.468 12.372 1.00 84.25 160 ILE A O 1
ATOM 1337 N N . PHE A 1 161 ? -11.553 -13.166 13.700 1.00 82.88 161 PHE A N 1
ATOM 1338 C CA . PHE A 1 161 ? -10.320 -13.948 13.569 1.00 82.88 161 PHE A CA 1
ATOM 1339 C C . PHE A 1 161 ? -10.159 -15.051 14.626 1.00 82.88 161 PHE A C 1
ATOM 1341 O O . PHE A 1 161 ? -9.144 -15.743 14.649 1.00 82.88 161 PHE A O 1
ATOM 1348 N N . LYS A 1 162 ? -11.157 -15.249 15.499 1.00 87.56 162 LYS A N 1
ATOM 1349 C CA . LYS A 1 162 ? -11.159 -16.253 16.584 1.00 87.56 162 LYS A CA 1
ATOM 1350 C C . LYS A 1 162 ? -9.923 -16.161 17.493 1.00 87.56 162 LYS A C 1
ATOM 1352 O O . LYS A 1 162 ? -9.354 -17.172 17.907 1.00 87.56 162 LYS A O 1
ATOM 1357 N N . ILE A 1 163 ? -9.510 -14.936 17.801 1.00 85.19 163 ILE A N 1
ATOM 1358 C CA . ILE A 1 163 ? -8.332 -14.634 18.622 1.00 85.19 163 ILE A CA 1
ATOM 1359 C C . ILE A 1 163 ? -8.705 -14.669 20.110 1.00 85.19 163 ILE A C 1
ATOM 1361 O O . ILE A 1 163 ? -9.818 -14.317 20.496 1.00 85.19 163 ILE A O 1
ATOM 1365 N N . LYS A 1 164 ? -7.768 -15.103 20.962 1.00 82.12 164 LYS A N 1
ATOM 1366 C CA . LYS A 1 164 ? -7.939 -15.115 22.423 1.00 82.12 164 LYS A CA 1
ATOM 1367 C C . LYS A 1 164 ? -7.641 -13.738 23.028 1.00 82.12 164 LYS A C 1
ATOM 1369 O O . LYS A 1 164 ? -6.677 -13.085 22.638 1.00 82.12 164 LYS A O 1
ATOM 1374 N N . ASN A 1 165 ? -8.385 -13.368 24.073 1.00 78.75 165 ASN A N 1
ATOM 1375 C CA . ASN A 1 165 ? -8.256 -12.075 24.765 1.00 78.75 165 ASN A CA 1
ATOM 1376 C C . ASN A 1 165 ? -6.888 -11.818 25.425 1.00 78.75 165 ASN A C 1
ATOM 1378 O O . ASN A 1 165 ? -6.620 -10.689 25.822 1.00 78.75 165 ASN A O 1
ATOM 1382 N N . SER A 1 166 ? -6.011 -12.822 25.522 1.00 79.81 166 SER A N 1
ATOM 1383 C CA . SER A 1 166 ? -4.686 -12.700 26.145 1.00 79.81 166 SER A CA 1
ATOM 1384 C C . SER A 1 166 ? -3.781 -11.647 25.489 1.00 79.81 166 SER A C 1
ATOM 1386 O O . SER A 1 166 ? -2.871 -11.153 26.136 1.00 79.81 166 SER A O 1
ATOM 1388 N N . ILE A 1 167 ? -4.049 -11.257 24.235 1.00 86.50 167 ILE A N 1
ATOM 1389 C CA . ILE A 1 167 ? -3.280 -10.223 23.516 1.00 86.50 167 ILE A CA 1
ATOM 1390 C C . ILE A 1 167 ? -3.504 -8.815 24.101 1.00 86.50 167 ILE A C 1
ATOM 1392 O O . ILE A 1 167 ? -2.666 -7.934 23.929 1.00 86.50 167 ILE A O 1
ATOM 1396 N N . ILE A 1 168 ? -4.610 -8.580 24.818 1.00 88.44 168 ILE A N 1
ATOM 1397 C CA . ILE A 1 168 ? -4.923 -7.263 25.398 1.00 88.44 168 ILE A CA 1
ATOM 1398 C C . ILE A 1 168 ? -3.836 -6.806 26.380 1.00 88.44 168 ILE A C 1
ATOM 1400 O O . ILE A 1 168 ? -3.428 -5.645 26.346 1.00 88.44 168 ILE A O 1
ATOM 1404 N N . GLU A 1 169 ? -3.342 -7.715 27.222 1.00 88.81 169 GLU A N 1
ATOM 1405 C CA . GLU A 1 169 ? -2.289 -7.409 28.196 1.00 88.81 169 GLU A CA 1
ATOM 1406 C C . GLU A 1 169 ? -0.989 -6.991 27.496 1.00 88.81 169 GLU A C 1
ATOM 1408 O O . GLU A 1 169 ? -0.362 -6.001 27.882 1.00 88.81 169 GLU A O 1
ATOM 1413 N N . ASP A 1 170 ? -0.636 -7.681 26.408 1.00 90.50 170 ASP A N 1
ATOM 1414 C CA . ASP A 1 170 ? 0.524 -7.345 25.586 1.00 90.50 170 ASP A CA 1
ATOM 1415 C C . ASP A 1 170 ? 0.361 -5.982 24.900 1.00 90.50 170 ASP A C 1
ATOM 1417 O O . ASP A 1 170 ? 1.307 -5.193 24.873 1.00 90.50 170 ASP A O 1
ATOM 1421 N N . LEU A 1 171 ? -0.827 -5.655 24.380 1.00 90.19 171 LEU A N 1
ATOM 1422 C CA . LEU A 1 171 ? -1.098 -4.350 23.764 1.00 90.19 171 LEU A CA 1
ATOM 1423 C C . LEU A 1 171 ? -0.917 -3.209 24.773 1.00 90.19 171 LEU A C 1
ATOM 1425 O O . LEU A 1 171 ? -0.221 -2.234 24.485 1.00 90.19 171 LEU A O 1
ATOM 1429 N N . ILE A 1 172 ? -1.475 -3.353 25.977 1.00 92.56 172 ILE A N 1
ATOM 1430 C CA . ILE A 1 172 ? -1.340 -2.350 27.043 1.00 92.56 172 ILE A CA 1
ATOM 1431 C C . ILE A 1 172 ? 0.130 -2.189 27.445 1.00 92.56 172 ILE A C 1
ATOM 1433 O O . ILE A 1 172 ? 0.624 -1.066 27.562 1.00 92.56 172 ILE A O 1
ATOM 1437 N N . LYS A 1 173 ? 0.864 -3.299 27.590 1.00 93.38 173 LYS A N 1
ATOM 1438 C CA . LYS A 1 173 ? 2.301 -3.285 27.902 1.00 93.38 173 LYS A CA 1
ATOM 1439 C C . LYS A 1 173 ? 3.134 -2.572 26.830 1.00 93.38 173 LYS A C 1
ATOM 1441 O O . LYS A 1 173 ? 4.141 -1.954 27.163 1.00 93.38 173 LYS A O 1
ATOM 1446 N N . ASN A 1 174 ? 2.708 -2.624 25.569 1.00 91.81 174 ASN A N 1
ATOM 1447 C CA . ASN A 1 174 ? 3.338 -1.917 24.450 1.00 91.81 174 ASN A CA 1
ATOM 1448 C C . ASN A 1 174 ? 2.846 -0.462 24.282 1.00 91.81 174 ASN A C 1
ATOM 1450 O O . ASN A 1 174 ? 3.169 0.181 23.286 1.00 91.81 174 ASN A O 1
ATOM 1454 N N . GLY A 1 175 ? 2.105 0.081 25.256 1.00 92.75 175 GLY A N 1
ATOM 1455 C CA . GLY A 1 175 ? 1.733 1.497 25.303 1.00 92.75 175 GLY A CA 1
ATOM 1456 C C . GLY A 1 175 ? 0.407 1.847 24.628 1.00 92.75 175 GLY A C 1
ATOM 1457 O O . GLY A 1 175 ? 0.114 3.034 24.475 1.00 92.75 175 GLY A O 1
ATOM 1458 N N . TYR A 1 176 ? -0.405 0.856 24.245 1.00 93.88 176 TYR A N 1
ATOM 1459 C CA . TYR A 1 176 ? -1.755 1.107 23.744 1.00 93.88 176 TYR A CA 1
ATOM 1460 C C . TYR A 1 176 ? -2.739 1.372 24.887 1.00 93.88 176 TYR A C 1
ATOM 1462 O O . TYR A 1 176 ? -2.798 0.641 25.876 1.00 93.88 176 TYR A O 1
ATOM 1470 N N . LYS A 1 177 ? -3.576 2.395 24.722 1.00 94.25 177 LYS A N 1
ATOM 1471 C CA . LYS A 1 177 ? -4.730 2.667 25.578 1.00 94.25 177 LYS A CA 1
ATOM 1472 C C . LYS A 1 177 ? -5.976 2.052 24.955 1.00 94.25 177 LYS A C 1
ATOM 1474 O O . LYS A 1 177 ? -6.319 2.373 23.822 1.00 94.25 177 LYS A O 1
ATOM 1479 N N . ILE A 1 178 ? -6.694 1.235 25.716 1.00 93.00 178 ILE A N 1
ATOM 1480 C CA . ILE A 1 178 ? -8.008 0.732 25.304 1.00 93.00 178 ILE A CA 1
ATOM 1481 C C . ILE A 1 178 ? -9.086 1.659 25.862 1.00 93.00 178 ILE A C 1
ATOM 1483 O O . ILE A 1 178 ? -9.065 1.994 27.048 1.00 93.00 178 ILE A O 1
ATOM 1487 N N . THR A 1 179 ? -10.011 2.098 25.011 1.00 92.69 179 THR A N 1
ATOM 1488 C CA . THR A 1 179 ? -11.147 2.938 25.404 1.00 92.69 179 THR A CA 1
ATOM 1489 C C . THR A 1 179 ? -12.485 2.292 25.057 1.00 92.69 179 THR A C 1
ATOM 1491 O O . THR A 1 179 ? -12.595 1.543 24.086 1.00 92.69 179 THR A O 1
ATOM 1494 N N . LYS A 1 180 ? -13.506 2.623 25.853 1.00 92.00 180 LYS A N 1
ATOM 1495 C CA . LYS A 1 180 ? -14.915 2.275 25.611 1.00 92.00 180 LYS A CA 1
ATOM 1496 C C . LYS A 1 180 ? -15.648 3.316 24.772 1.00 92.00 180 LYS A C 1
ATOM 1498 O O . LYS A 1 180 ? -16.821 3.129 24.444 1.00 92.00 180 LYS A O 1
ATOM 1503 N N . ASP A 1 181 ? -14.977 4.426 24.470 1.00 89.81 181 ASP A N 1
ATOM 1504 C CA . ASP A 1 181 ? -15.506 5.438 23.568 1.00 89.81 181 ASP A CA 1
ATOM 1505 C C . ASP A 1 181 ? -15.797 4.811 22.201 1.00 89.81 181 ASP A C 1
ATOM 1507 O O . ASP A 1 181 ? -15.313 3.728 21.867 1.00 89.81 181 ASP A O 1
ATOM 1511 N N . LYS A 1 182 ? -16.601 5.485 21.387 1.00 82.94 182 LYS A N 1
ATOM 1512 C CA . LYS A 1 182 ? -16.780 5.083 19.991 1.00 82.94 182 LYS A CA 1
ATOM 1513 C C . LYS A 1 182 ? -15.738 5.783 19.134 1.00 82.94 182 LYS A C 1
ATOM 1515 O O . LYS A 1 182 ? -15.334 6.903 19.440 1.00 82.94 182 LYS A O 1
ATOM 1520 N N . PHE A 1 183 ? -15.339 5.127 18.048 1.00 82.19 183 PHE A N 1
ATOM 1521 C CA . PHE A 1 183 ? -14.574 5.789 17.001 1.00 82.19 183 PHE A CA 1
ATOM 1522 C C . PHE A 1 183 ? -15.391 6.976 16.482 1.00 82.19 183 PHE A C 1
ATOM 1524 O O . PHE A 1 183 ? -16.482 6.783 15.942 1.00 82.19 183 PHE A O 1
ATOM 1531 N N . ASP A 1 184 ? -14.899 8.188 16.729 1.00 83.06 184 ASP A N 1
ATOM 1532 C CA . ASP A 1 184 ? -15.635 9.408 16.421 1.00 83.06 184 ASP A CA 1
ATOM 1533 C C . ASP A 1 184 ? -15.394 9.816 14.967 1.00 83.06 184 ASP A C 1
ATOM 1535 O O . ASP A 1 184 ? -14.246 10.010 14.549 1.00 83.06 184 ASP A O 1
ATOM 1539 N N . ILE A 1 185 ? -16.497 9.921 14.226 1.00 85.06 185 ILE A N 1
ATOM 1540 C CA . ILE A 1 185 ? -16.566 10.473 12.875 1.00 85.06 185 ILE A CA 1
ATOM 1541 C C . ILE A 1 185 ? -17.351 11.768 13.003 1.00 85.06 185 ILE A C 1
ATOM 1543 O O . ILE A 1 185 ? -18.559 11.762 13.263 1.00 85.06 185 ILE A O 1
ATOM 1547 N N . THR A 1 186 ? -16.667 12.888 12.812 1.00 88.62 186 THR A N 1
ATOM 1548 C CA . THR A 1 186 ? -17.303 14.199 12.895 1.00 88.62 186 THR A CA 1
ATOM 1549 C C . THR A 1 186 ? -18.301 14.382 11.752 1.00 88.62 186 THR A C 1
ATOM 1551 O O . THR A 1 186 ? -18.194 13.777 10.683 1.00 88.62 186 THR A O 1
ATOM 1554 N N . LYS A 1 187 ? -19.263 15.293 11.932 1.00 89.44 187 LYS A N 1
ATOM 1555 C CA . LYS A 1 187 ? -20.209 15.649 10.866 1.00 89.44 187 LYS A CA 1
ATOM 1556 C C . LYS A 1 187 ? -19.493 16.090 9.580 1.00 89.44 187 LYS A C 1
ATOM 1558 O O . LYS A 1 187 ? -19.903 15.696 8.494 1.00 89.44 187 LYS A O 1
ATOM 1563 N N . GLN A 1 188 ? -18.413 16.861 9.709 1.00 89.50 188 GLN A N 1
ATOM 1564 C CA . GLN A 1 188 ? -17.632 17.344 8.570 1.00 89.50 188 GLN A CA 1
ATOM 1565 C C . GLN A 1 188 ? -16.926 16.200 7.825 1.00 89.50 188 GLN A C 1
ATOM 1567 O O . GLN A 1 188 ? -16.901 16.184 6.595 1.00 89.50 188 GLN A O 1
ATOM 1572 N N . GLU A 1 189 ? -16.379 15.223 8.551 1.00 89.06 189 GLU A N 1
ATOM 1573 C CA . GLU A 1 189 ? -15.779 14.033 7.942 1.00 89.06 189 GLU A CA 1
ATOM 1574 C C . GLU A 1 189 ? -16.835 13.178 7.232 1.00 89.06 189 GLU A C 1
ATOM 1576 O O . GLU A 1 189 ? -16.629 12.779 6.086 1.00 89.06 189 GLU A O 1
ATOM 1581 N N . ALA A 1 190 ? -18.000 12.971 7.856 1.00 88.94 190 ALA A N 1
ATOM 1582 C CA . ALA A 1 190 ? -19.114 12.247 7.245 1.00 88.94 190 ALA A CA 1
ATOM 1583 C C . ALA A 1 190 ? -19.615 12.929 5.957 1.00 88.94 190 ALA A C 1
ATOM 1585 O O . ALA A 1 190 ? -19.870 12.259 4.954 1.00 88.94 190 ALA A O 1
ATOM 1586 N N . GLU A 1 191 ? -19.717 14.261 5.952 1.00 90.56 191 GLU A N 1
ATOM 1587 C CA . GLU A 1 191 ? -20.048 15.046 4.757 1.00 90.56 191 GLU A CA 1
ATOM 1588 C C . GLU A 1 191 ? -18.979 14.890 3.668 1.00 90.56 191 GLU A C 1
ATOM 1590 O O . GLU A 1 191 ? -19.313 14.675 2.500 1.00 90.56 191 GLU A O 1
ATOM 1595 N N . SER A 1 192 ? -17.694 14.924 4.034 1.00 88.75 192 SER A N 1
ATOM 1596 C CA . SER A 1 192 ? -16.602 14.726 3.078 1.00 88.75 192 SER A CA 1
ATOM 1597 C C . SER A 1 192 ? -16.604 13.319 2.473 1.00 88.75 192 SER A C 1
ATOM 1599 O O . SER A 1 192 ? -16.485 13.186 1.255 1.00 88.75 192 SER A O 1
ATOM 1601 N N . MET A 1 193 ? -16.833 12.283 3.285 1.00 88.25 193 MET A N 1
ATOM 1602 C CA . MET A 1 193 ? -17.013 10.906 2.813 1.00 88.25 193 MET A CA 1
ATOM 1603 C C . MET A 1 193 ? -18.206 10.792 1.860 1.00 88.25 193 MET A C 1
ATOM 1605 O O . MET A 1 193 ? -18.114 10.141 0.821 1.00 88.25 193 MET A O 1
ATOM 1609 N N . HIS A 1 194 ? -19.327 11.448 2.174 1.00 89.38 194 HIS A N 1
ATOM 1610 C CA . HIS A 1 194 ? -20.512 11.440 1.317 1.00 89.38 194 HIS A CA 1
ATOM 1611 C C . HIS A 1 194 ? -20.240 12.076 -0.054 1.00 89.38 194 HIS A C 1
ATOM 1613 O O . HIS A 1 194 ? -20.654 11.537 -1.085 1.00 89.38 194 HIS A O 1
ATOM 1619 N N . ILE A 1 195 ? -19.516 13.199 -0.074 1.00 89.88 195 ILE A N 1
ATOM 1620 C CA . ILE A 1 195 ? -19.080 13.873 -1.303 1.00 89.88 195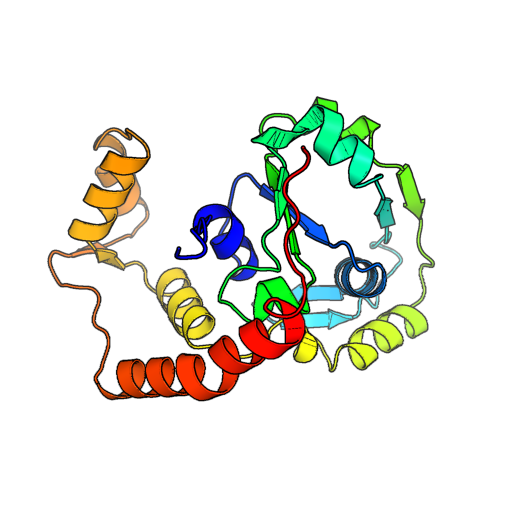 ILE A CA 1
ATOM 1621 C C . ILE A 1 195 ? -18.140 12.967 -2.102 1.00 89.88 195 ILE A C 1
ATOM 1623 O O . ILE A 1 195 ? -18.356 12.783 -3.300 1.00 89.88 195 ILE A O 1
ATOM 1627 N N . GLU A 1 196 ? -17.138 12.364 -1.457 1.00 88.44 196 GLU A N 1
ATOM 1628 C CA . GLU A 1 196 ? -16.198 11.441 -2.105 1.00 88.44 196 GLU A CA 1
ATOM 1629 C C . GLU A 1 196 ? -16.931 10.253 -2.749 1.00 88.44 196 GLU A C 1
ATOM 1631 O O . GLU A 1 196 ? -16.724 9.943 -3.927 1.00 88.44 196 GLU A O 1
ATOM 1636 N N . ILE A 1 197 ? -17.854 9.628 -2.014 1.00 87.12 197 ILE A N 1
ATOM 1637 C CA . ILE A 1 197 ? -18.628 8.486 -2.506 1.00 87.12 197 ILE A CA 1
ATOM 1638 C C . ILE A 1 197 ? -19.460 8.871 -3.732 1.00 87.12 197 ILE A C 1
ATOM 1640 O O . ILE A 1 197 ? -19.441 8.161 -4.740 1.00 87.12 197 ILE A O 1
ATOM 1644 N N . ASN A 1 198 ? -20.206 9.974 -3.661 1.00 88.81 198 ASN A N 1
ATOM 1645 C CA . ASN A 1 198 ? -21.145 10.336 -4.722 1.00 88.81 198 ASN A CA 1
ATOM 1646 C C . ASN A 1 198 ? -20.472 10.924 -5.957 1.00 88.81 198 ASN A C 1
ATOM 1648 O O . ASN A 1 198 ? -20.913 10.636 -7.068 1.00 88.81 198 ASN A O 1
ATOM 1652 N N . ASN A 1 199 ? -19.423 11.721 -5.773 1.00 89.94 199 ASN A N 1
ATOM 1653 C CA . ASN A 1 199 ? -18.828 12.486 -6.864 1.00 89.94 199 ASN A CA 1
ATOM 1654 C C . ASN A 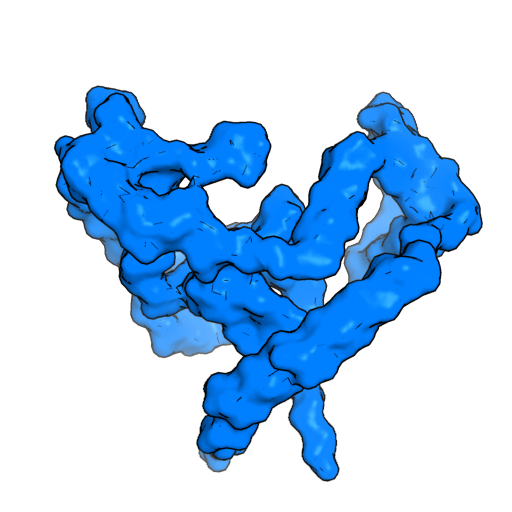1 199 ? -17.601 11.803 -7.467 1.00 89.94 199 ASN A C 1
ATOM 1656 O O . ASN A 1 199 ? -17.224 12.141 -8.585 1.00 89.94 199 ASN A O 1
ATOM 1660 N N . ILE A 1 200 ? -16.979 10.860 -6.752 1.00 86.69 200 ILE A N 1
ATOM 1661 C CA . ILE A 1 200 ? -15.754 10.199 -7.216 1.00 86.69 200 ILE A CA 1
ATOM 1662 C C . ILE A 1 200 ? -15.968 8.695 -7.351 1.00 86.69 200 ILE A C 1
ATOM 1664 O O . ILE A 1 200 ? -15.862 8.161 -8.455 1.00 86.69 200 ILE A O 1
ATOM 1668 N N . ILE A 1 201 ? -16.326 8.007 -6.264 1.00 83.62 201 ILE A N 1
ATOM 1669 C CA . ILE A 1 201 ? -16.381 6.538 -6.251 1.00 83.62 201 ILE A CA 1
ATOM 1670 C C . ILE A 1 201 ? -17.505 6.011 -7.152 1.00 83.62 201 ILE A C 1
ATOM 1672 O O . ILE A 1 201 ? -17.256 5.160 -8.004 1.00 83.62 201 ILE A O 1
ATOM 1676 N N . LYS A 1 202 ? -18.739 6.516 -7.015 1.00 83.56 202 LYS A N 1
ATOM 1677 C CA . LYS A 1 202 ? -19.872 6.070 -7.846 1.00 83.56 202 LYS A CA 1
ATOM 1678 C C . LYS A 1 202 ? -19.618 6.285 -9.349 1.00 83.56 202 LYS A C 1
ATOM 1680 O O . LYS A 1 202 ? -19.795 5.320 -10.096 1.00 83.56 202 LYS A O 1
ATOM 1685 N N . PRO A 1 203 ? -19.172 7.471 -9.815 1.00 85.81 203 PRO A N 1
ATOM 1686 C CA . PRO A 1 203 ? -18.801 7.669 -11.215 1.00 85.81 203 PRO A CA 1
ATOM 1687 C C . PRO A 1 203 ? -17.668 6.752 -11.676 1.00 85.81 203 PRO A C 1
ATOM 1689 O O . PRO A 1 203 ? -17.780 6.159 -12.746 1.00 85.81 203 PRO A O 1
ATOM 1692 N N . LEU A 1 204 ? -16.622 6.571 -10.859 1.00 80.50 204 LEU A N 1
ATOM 1693 C CA . LEU A 1 204 ? -15.507 5.674 -11.172 1.00 80.50 204 LEU A CA 1
ATOM 1694 C C . LEU A 1 204 ? -15.994 4.238 -11.396 1.00 80.50 204 LEU A C 1
ATOM 1696 O O . LEU A 1 204 ? -15.630 3.609 -12.389 1.00 80.50 204 LEU A O 1
ATOM 1700 N N . ILE A 1 205 ? -16.845 3.726 -10.503 1.00 77.12 205 ILE A N 1
ATOM 1701 C CA . ILE A 1 205 ? -17.438 2.392 -10.636 1.00 77.12 205 ILE A CA 1
ATOM 1702 C C . ILE A 1 205 ? -18.290 2.327 -11.904 1.00 77.12 205 ILE A C 1
ATOM 1704 O O . ILE A 1 205 ? -18.126 1.398 -12.691 1.00 77.12 205 ILE A O 1
ATOM 1708 N N . ALA A 1 206 ? -19.162 3.308 -12.145 1.00 78.38 206 ALA A N 1
ATOM 1709 C CA . ALA A 1 206 ? -20.025 3.326 -13.325 1.00 78.38 206 ALA A CA 1
ATOM 1710 C C . ALA A 1 206 ? -19.222 3.327 -14.639 1.00 78.38 206 ALA A C 1
ATOM 1712 O O . ALA A 1 206 ? -19.523 2.555 -15.548 1.00 78.38 206 ALA A O 1
ATOM 1713 N N . GLU A 1 207 ? -18.171 4.144 -14.724 1.00 78.06 207 GLU A N 1
ATOM 1714 C CA . GLU A 1 207 ? -17.339 4.287 -15.920 1.00 78.06 207 GLU A CA 1
ATOM 1715 C C . GLU A 1 207 ? -16.407 3.084 -16.128 1.00 78.06 207 GLU A C 1
ATOM 1717 O O . GLU A 1 207 ? -16.299 2.552 -17.234 1.00 78.06 207 GLU A O 1
ATOM 1722 N N . LYS A 1 208 ? -15.708 2.646 -15.074 1.00 71.94 208 LYS A N 1
ATOM 1723 C CA . LYS A 1 208 ? -14.588 1.696 -15.188 1.00 71.94 208 LYS A CA 1
ATOM 1724 C C . LYS A 1 208 ? -14.981 0.246 -14.917 1.00 71.94 208 LYS A C 1
ATOM 1726 O O . LYS A 1 208 ? -14.312 -0.661 -15.418 1.00 71.94 208 LYS A O 1
ATOM 1731 N N . ILE A 1 209 ? -16.046 0.024 -14.145 1.00 63.62 209 ILE A N 1
ATOM 1732 C CA . ILE A 1 209 ? -16.505 -1.305 -13.712 1.00 63.62 209 ILE A CA 1
ATOM 1733 C C . ILE A 1 209 ? -17.852 -1.651 -14.362 1.00 63.62 209 ILE A C 1
ATOM 1735 O O . ILE A 1 209 ? -17.998 -2.743 -14.907 1.00 63.62 209 ILE A O 1
ATOM 1739 N N . GLY A 1 210 ? -18.802 -0.710 -14.396 1.00 54.66 210 GLY A N 1
ATOM 1740 C CA . GLY A 1 210 ? -20.189 -0.922 -14.826 1.00 54.66 210 GLY A CA 1
ATOM 1741 C C . GLY A 1 210 ? -20.369 -1.363 -16.283 1.00 54.66 210 GLY A C 1
ATOM 1742 O O . GLY A 1 210 ? -21.302 -2.105 -16.584 1.00 54.66 210 GLY A O 1
ATOM 1743 N N . TYR A 1 211 ? -19.459 -0.987 -17.188 1.00 46.38 211 TYR A N 1
ATOM 1744 C CA . TYR A 1 211 ? -19.512 -1.409 -18.598 1.00 46.38 211 TYR A CA 1
ATOM 1745 C C . TYR A 1 211 ? -18.982 -2.825 -18.855 1.00 46.38 211 TYR A C 1
ATOM 1747 O O . TYR A 1 211 ? -19.225 -3.395 -19.922 1.00 46.38 211 TYR A O 1
ATOM 1755 N N . ARG A 1 212 ? -18.282 -3.435 -17.893 1.00 48.12 212 ARG A N 1
ATOM 1756 C CA . ARG A 1 212 ? -17.863 -4.831 -18.005 1.00 48.12 212 ARG A CA 1
ATOM 1757 C C . ARG A 1 212 ? -19.022 -5.695 -17.529 1.00 48.12 212 ARG A C 1
ATOM 1759 O O . ARG A 1 212 ? -19.131 -5.984 -16.345 1.00 48.12 212 ARG A O 1
ATOM 1766 N N . LYS A 1 213 ? -19.887 -6.125 -18.455 1.00 37.81 213 LYS A N 1
ATOM 1767 C CA . LYS A 1 213 ? -20.754 -7.292 -18.230 1.00 37.81 213 LYS A CA 1
ATOM 1768 C C . LYS A 1 213 ? -19.852 -8.436 -17.762 1.00 37.81 213 LYS A C 1
ATOM 1770 O O . LYS A 1 213 ? -19.153 -9.039 -18.575 1.00 37.81 213 LYS A O 1
ATOM 1775 N N . ILE A 1 214 ? -19.823 -8.692 -16.457 1.00 40.16 214 ILE A N 1
ATOM 1776 C CA . ILE A 1 214 ? -19.197 -9.881 -15.890 1.00 40.16 214 ILE A CA 1
ATOM 1777 C C . ILE A 1 214 ? -20.036 -11.042 -16.417 1.00 40.16 214 ILE A C 1
ATOM 1779 O O . ILE A 1 214 ? -21.152 -11.278 -15.962 1.00 40.16 214 ILE A O 1
ATOM 1783 N N . SER A 1 215 ? -19.547 -11.699 -17.465 1.00 36.44 215 SER A N 1
ATOM 1784 C CA . SER A 1 215 ? -20.064 -13.007 -17.833 1.00 36.44 215 SER A CA 1
ATOM 1785 C C . SER A 1 215 ? -19.444 -13.988 -16.853 1.00 36.44 215 SER A C 1
ATOM 1787 O O . SER A 1 215 ? -18.224 -14.118 -16.773 1.00 36.44 215 SER A O 1
ATOM 1789 N N . PHE A 1 216 ? -20.289 -14.632 -16.055 1.00 31.52 216 PHE A N 1
ATOM 1790 C CA . PHE A 1 216 ? -19.874 -15.838 -15.361 1.00 31.52 216 PHE A CA 1
ATOM 1791 C C . PHE A 1 216 ? -19.438 -16.858 -16.425 1.00 31.52 216 PHE A C 1
ATOM 1793 O O . PHE A 1 216 ? -20.099 -16.942 -17.470 1.00 31.52 216 PHE A O 1
ATOM 1800 N N . PRO A 1 217 ? -18.352 -17.618 -16.207 1.00 36.62 217 PRO A N 1
ATOM 1801 C CA . PRO A 1 217 ? -18.109 -18.807 -17.007 1.00 36.62 217 PRO A CA 1
ATOM 1802 C C . PRO A 1 217 ? -19.360 -19.688 -16.907 1.00 36.62 217 PRO A C 1
ATOM 1804 O O . PRO A 1 217 ? -19.849 -19.925 -15.801 1.00 36.62 217 PRO A O 1
ATOM 1807 N N . LYS A 1 218 ? -19.909 -20.088 -18.056 1.00 34.31 218 LYS A N 1
ATOM 1808 C CA . LYS A 1 218 ? -20.889 -21.176 -18.107 1.00 34.31 218 LYS A CA 1
ATOM 1809 C C . LYS A 1 218 ? -20.208 -22.494 -17.772 1.00 34.31 218 LYS A C 1
ATOM 1811 O O . LYS A 1 218 ? -19.037 -22.649 -18.188 1.00 34.31 218 LYS A O 1
#